Protein AF-A0A443IMS6-F1 (afdb_monomer_lite)

Secondary structure (DSSP, 8-state):
-PPEEEEEEEE--BGGGTB----SSHHHHHHH-HHHHHHHHHHHHHHHHTT-EEEEEEEEEEE-S-TTT--HHHHHHHHHHHHHHHHTT-EEEEEETTTTTTSS--TTGGGGTT-TTEEEEE--TT---TTS--HHHHHHHHHHHHHHHHHTHHHHHHHHHHHHHTTTT--HHHHHHHHHHTT---TTSPPP-HHHHHHHHH------

Sequence (208 aa):
MRPKYFAFYWTLPVPWVGFTSLPADVDAAAEVSRTIRYQRDRVRRHVRDVGGTLLPQDEVVRLELRPDRGSAEVAEDFAGLLRRAEDERAMVAIMDFAGDTNWRRHGALVRHYEHPCCDRITLSQDEVHPDGINPYAHFQKWREQTEANTAGKSDHRVRILAALGQAEGESVASQVRFLNASGLRTHSGKMWTSDNLRKFLRVEPASR

Structure (mmCIF, N/CA/C/O backbone):
data_AF-A0A443IMS6-F1
#
_entry.id   AF-A0A443IMS6-F1
#
loop_
_atom_site.group_PDB
_atom_site.id
_atom_site.type_symbol
_atom_site.label_atom_id
_atom_site.label_alt_id
_atom_site.label_comp_id
_atom_site.label_asym_id
_atom_site.label_entity_id
_atom_site.label_seq_id
_atom_site.pdbx_PDB_ins_code
_atom_site.Cartn_x
_atom_site.Cartn_y
_atom_site.Cartn_z
_atom_site.occupancy
_atom_site.B_iso_or_equiv
_atom_site.auth_seq_id
_atom_site.auth_comp_id
_atom_site.auth_asym_id
_atom_site.auth_atom_id
_atom_site.pdbx_PDB_model_num
ATOM 1 N N . MET A 1 1 ? -24.851 3.186 22.667 1.00 73.94 1 MET A N 1
ATOM 2 C CA . MET A 1 1 ? -24.529 3.644 21.296 1.00 73.94 1 MET A CA 1
ATOM 3 C C . MET A 1 1 ? -23.355 2.803 20.811 1.00 73.94 1 MET A C 1
ATOM 5 O O . MET A 1 1 ? -22.486 2.542 21.633 1.00 73.94 1 MET A O 1
ATOM 9 N N . ARG A 1 2 ? -23.361 2.288 19.573 1.00 85.94 2 ARG A N 1
ATOM 10 C CA . ARG A 1 2 ? -22.227 1.491 19.063 1.00 85.94 2 ARG A CA 1
ATOM 11 C C . ARG A 1 2 ? -21.033 2.420 18.802 1.00 85.94 2 ARG A C 1
ATOM 13 O O . ARG A 1 2 ? -21.278 3.496 18.255 1.00 85.94 2 ARG A O 1
ATOM 20 N N . PRO A 1 3 ? -19.792 2.056 19.174 1.00 92.38 3 PRO A N 1
ATOM 21 C CA . PRO A 1 3 ? -18.625 2.877 18.866 1.00 92.38 3 PRO A CA 1
ATOM 22 C C . PRO A 1 3 ? -18.490 3.076 17.354 1.00 92.38 3 PRO A C 1
ATOM 24 O O . PRO A 1 3 ? -18.571 2.106 16.594 1.00 92.38 3 PRO A O 1
ATOM 27 N N . LYS A 1 4 ? -18.308 4.321 16.910 1.00 97.25 4 LYS A N 1
ATOM 28 C CA . LYS A 1 4 ? -18.008 4.617 15.507 1.00 97.25 4 LYS A CA 1
ATOM 29 C C . LYS A 1 4 ? -16.530 4.339 15.241 1.00 97.25 4 LYS A C 1
ATOM 31 O O . LYS A 1 4 ? -15.688 4.635 16.086 1.00 97.25 4 LYS A O 1
ATOM 36 N N . TYR A 1 5 ? -16.236 3.792 14.071 1.00 98.31 5 TYR A N 1
ATOM 37 C CA . TYR A 1 5 ? -14.889 3.513 13.606 1.00 98.31 5 TYR A CA 1
ATOM 38 C C . TYR A 1 5 ? -14.611 4.185 12.266 1.00 98.31 5 TYR A C 1
ATOM 40 O O . TYR A 1 5 ? -15.467 4.229 11.384 1.00 98.31 5 TYR A O 1
ATOM 48 N N . PHE A 1 6 ? -13.372 4.629 12.128 1.00 98.06 6 PHE A N 1
ATOM 49 C CA . PHE A 1 6 ? -12.683 4.916 10.883 1.00 98.06 6 PHE A CA 1
ATOM 50 C C . PHE A 1 6 ? -11.623 3.842 10.642 1.00 98.06 6 PHE A C 1
ATOM 52 O O . PHE A 1 6 ? -11.162 3.204 11.591 1.00 98.06 6 PHE A O 1
ATOM 59 N N . ALA A 1 7 ? -11.201 3.650 9.396 1.00 97.38 7 ALA A N 1
ATOM 60 C CA . ALA A 1 7 ? -10.138 2.704 9.071 1.00 97.38 7 ALA A CA 1
ATOM 61 C C . ALA A 1 7 ? -9.144 3.290 8.073 1.00 97.38 7 ALA A C 1
ATOM 63 O O . ALA A 1 7 ? -9.528 4.011 7.152 1.00 97.38 7 ALA A O 1
ATOM 64 N N . PHE A 1 8 ? -7.867 2.949 8.242 1.00 96.19 8 PHE A N 1
ATOM 65 C CA . PHE A 1 8 ? -6.803 3.363 7.333 1.00 96.19 8 PHE A CA 1
ATOM 66 C C . PHE A 1 8 ? -6.023 2.152 6.821 1.00 96.19 8 PHE A C 1
ATOM 68 O O . PHE A 1 8 ? -5.437 1.397 7.598 1.00 96.19 8 PHE A O 1
ATOM 75 N N . TYR A 1 9 ? -5.984 1.990 5.501 1.00 96.00 9 TYR A N 1
ATOM 76 C CA . TYR A 1 9 ? -5.326 0.882 4.821 1.00 96.00 9 TYR A CA 1
ATOM 77 C C . TYR A 1 9 ? -4.211 1.380 3.925 1.00 96.00 9 TYR A C 1
ATOM 79 O O . TYR A 1 9 ? -4.341 2.396 3.238 1.00 96.00 9 TYR A O 1
ATOM 87 N N . TRP A 1 10 ? -3.128 0.616 3.863 1.00 94.50 10 TRP A N 1
ATOM 88 C CA . TRP A 1 10 ? -1.998 0.994 3.031 1.00 94.50 10 TRP A CA 1
ATOM 89 C C . TRP A 1 10 ? -1.299 -0.199 2.396 1.00 94.50 10 TRP A C 1
ATOM 91 O O . TRP A 1 10 ? -1.331 -1.328 2.885 1.00 94.50 10 TRP A O 1
ATOM 101 N N . THR A 1 11 ? -0.641 0.046 1.272 1.00 93.88 11 THR A N 1
ATOM 102 C CA . THR A 1 11 ? 0.270 -0.918 0.654 1.00 93.88 11 THR A CA 1
ATOM 103 C C . THR A 1 11 ? 1.397 -0.180 -0.060 1.00 93.88 11 THR A C 1
ATOM 105 O O . THR A 1 11 ? 1.357 1.041 -0.178 1.00 93.88 11 THR A O 1
ATOM 108 N N . LEU A 1 12 ? 2.417 -0.906 -0.511 1.00 91.88 12 LEU A N 1
ATOM 109 C CA . LEU A 1 12 ? 3.535 -0.330 -1.263 1.00 91.88 12 LEU A CA 1
ATOM 110 C C . LEU A 1 12 ? 3.352 -0.586 -2.761 1.00 91.88 12 LEU A C 1
ATOM 112 O O . LEU A 1 12 ? 2.851 -1.653 -3.126 1.00 91.88 12 LEU A O 1
ATOM 116 N N . PRO A 1 13 ? 3.794 0.332 -3.635 1.00 91.25 13 PRO A N 1
ATOM 117 C CA . PRO A 1 13 ? 3.857 0.063 -5.058 1.00 91.25 13 PRO A CA 1
ATOM 118 C C . PRO A 1 13 ? 4.877 -1.041 -5.340 1.00 91.25 13 PRO A C 1
ATOM 120 O O . PRO A 1 13 ? 5.888 -1.182 -4.650 1.00 91.25 13 PRO A O 1
ATOM 123 N N . VAL A 1 14 ? 4.656 -1.763 -6.432 1.00 90.06 14 VAL A N 1
ATOM 124 C CA . VAL A 1 14 ? 5.633 -2.683 -7.007 1.00 90.06 14 VAL A CA 1
ATOM 125 C C . VAL A 1 14 ? 5.790 -2.330 -8.489 1.00 90.06 14 VAL A C 1
ATOM 127 O O . VAL A 1 14 ? 5.199 -2.971 -9.362 1.00 90.06 14 VAL A O 1
ATOM 130 N N . PRO A 1 15 ? 6.560 -1.269 -8.810 1.00 86.81 15 PRO A N 1
ATOM 131 C CA . PRO A 1 15 ? 6.589 -0.717 -10.164 1.00 86.81 15 PRO A CA 1
ATOM 132 C C . PRO A 1 15 ? 7.073 -1.707 -11.222 1.00 86.81 15 PRO A C 1
ATOM 134 O O . PRO A 1 15 ? 6.570 -1.700 -12.340 1.00 86.81 15 PRO A O 1
ATOM 137 N N . TRP A 1 16 ? 8.004 -2.593 -10.858 1.00 84.50 16 TRP A N 1
ATOM 138 C CA . TRP A 1 16 ? 8.596 -3.565 -11.777 1.00 84.50 16 TRP A CA 1
ATOM 139 C C . TRP A 1 16 ? 7.628 -4.681 -12.210 1.00 84.50 16 TRP A C 1
ATOM 141 O O . TRP A 1 16 ? 7.884 -5.318 -13.228 1.00 84.50 16 TRP A O 1
ATOM 151 N N . VAL A 1 17 ? 6.488 -4.856 -11.525 1.00 87.81 17 VAL A N 1
ATOM 152 C CA . VAL A 1 17 ? 5.349 -5.672 -12.004 1.00 87.81 17 VAL A CA 1
ATOM 153 C C . VAL A 1 17 ? 4.167 -4.828 -12.500 1.00 87.81 17 VAL A C 1
ATOM 155 O O . VAL A 1 17 ? 3.096 -5.363 -12.761 1.00 87.81 17 VAL A O 1
ATOM 158 N N . GLY A 1 18 ? 4.328 -3.506 -12.609 1.00 85.94 18 GLY A N 1
ATOM 159 C CA . GLY A 1 18 ? 3.279 -2.589 -13.063 1.00 85.94 18 GLY A CA 1
ATOM 160 C C . GLY A 1 18 ? 2.271 -2.155 -11.992 1.00 85.94 18 GLY A C 1
ATOM 161 O O . GLY A 1 18 ? 1.326 -1.441 -12.313 1.00 85.94 18 GLY A O 1
ATOM 162 N N . PHE A 1 19 ? 2.463 -2.520 -10.720 1.00 91.12 19 PHE A N 1
ATOM 163 C CA . PHE A 1 19 ? 1.597 -2.065 -9.628 1.00 91.12 19 PHE A CA 1
ATOM 164 C C . PHE A 1 19 ? 2.041 -0.678 -9.140 1.00 91.12 19 PHE A C 1
ATOM 166 O O . PHE A 1 19 ? 2.899 -0.553 -8.265 1.00 91.12 19 PHE A O 1
ATOM 173 N N . THR A 1 20 ? 1.504 0.379 -9.752 1.00 90.88 20 THR A N 1
ATOM 174 C CA . THR A 1 20 ? 1.909 1.778 -9.489 1.00 90.88 20 THR A CA 1
ATOM 175 C C . THR A 1 20 ? 0.772 2.699 -9.066 1.00 90.88 20 THR A C 1
ATOM 177 O O . THR A 1 20 ? 1.012 3.867 -8.777 1.00 90.88 20 THR A O 1
ATOM 180 N N . SER A 1 21 ? -0.458 2.204 -9.063 1.00 93.44 21 SER A N 1
ATOM 181 C CA . SER A 1 21 ? -1.647 2.953 -8.676 1.00 93.44 21 SER A CA 1
ATOM 182 C C . SER A 1 21 ? -2.604 2.044 -7.918 1.00 93.44 21 SER A C 1
ATOM 184 O O . SER A 1 21 ? -2.528 0.818 -8.006 1.00 93.44 21 SER A O 1
ATOM 186 N N . LEU A 1 22 ? -3.492 2.668 -7.153 1.00 95.50 22 LEU A N 1
ATOM 187 C CA . LEU A 1 22 ? -4.489 1.992 -6.344 1.00 95.50 22 LEU A CA 1
ATOM 188 C C . LEU A 1 22 ? -5.815 2.753 -6.476 1.00 95.50 22 LEU A C 1
ATOM 190 O O . LEU A 1 22 ? -5.788 3.986 -6.414 1.00 95.50 22 LEU A O 1
ATOM 194 N N . PRO A 1 23 ? -6.951 2.066 -6.682 1.00 96.69 23 PRO A N 1
ATOM 195 C CA . PRO A 1 23 ? -8.264 2.695 -6.619 1.00 96.69 23 PRO A CA 1
ATOM 196 C C . PRO A 1 23 ? -8.481 3.414 -5.282 1.00 96.69 23 PRO A C 1
ATOM 198 O O . PRO A 1 23 ? -7.998 2.961 -4.247 1.00 96.69 23 PRO A O 1
ATOM 201 N N . ALA A 1 24 ? -9.211 4.531 -5.312 1.00 94.38 24 ALA A N 1
ATOM 202 C CA . ALA A 1 24 ? -9.582 5.260 -4.097 1.00 94.38 24 ALA A CA 1
ATOM 203 C C . ALA A 1 24 ? -10.698 4.551 -3.310 1.00 94.38 24 ALA A C 1
ATOM 205 O O . ALA A 1 24 ? -10.773 4.692 -2.094 1.00 94.38 24 ALA A O 1
ATOM 206 N N . ASP A 1 25 ? -11.547 3.793 -4.008 1.00 96.69 25 ASP A N 1
ATOM 207 C CA . ASP A 1 25 ? -12.543 2.923 -3.393 1.00 96.69 25 ASP A CA 1
ATOM 208 C C . ASP A 1 25 ? -11.867 1.695 -2.768 1.00 96.69 25 ASP A C 1
ATOM 210 O O . ASP A 1 25 ? -11.042 1.028 -3.400 1.00 96.69 25 ASP A O 1
ATOM 214 N N . VAL A 1 26 ? -12.215 1.404 -1.517 1.00 97.88 26 VAL A N 1
ATOM 215 C CA . VAL A 1 26 ? -11.578 0.355 -0.712 1.00 97.88 26 VAL A CA 1
ATOM 216 C C . VAL A 1 26 ? -11.873 -1.037 -1.254 1.00 97.88 26 VAL A C 1
ATOM 218 O O . VAL A 1 26 ? -10.981 -1.890 -1.260 1.00 97.88 26 VAL A O 1
ATOM 221 N N . ASP A 1 27 ? -13.096 -1.281 -1.721 1.00 97.69 27 ASP A N 1
ATOM 222 C CA . ASP A 1 27 ? -13.478 -2.591 -2.233 1.00 97.69 27 ASP A CA 1
ATOM 223 C C . ASP A 1 27 ? -12.806 -2.851 -3.591 1.00 97.69 27 ASP A C 1
ATOM 225 O O . ASP A 1 27 ? -12.192 -3.902 -3.777 1.00 97.69 27 ASP A O 1
ATOM 229 N N . ALA A 1 28 ? -12.757 -1.859 -4.484 1.00 97.75 28 ALA A N 1
ATOM 230 C CA . ALA A 1 28 ? -11.978 -1.931 -5.720 1.00 97.75 28 ALA A CA 1
ATOM 231 C C . ALA A 1 28 ? -10.466 -2.086 -5.461 1.00 97.75 28 ALA A C 1
ATOM 233 O O . ALA A 1 28 ? -9.779 -2.836 -6.160 1.00 97.75 28 ALA A O 1
ATOM 234 N N . ALA A 1 29 ? -9.925 -1.413 -4.441 1.00 97.88 29 ALA A N 1
ATOM 235 C CA . ALA A 1 29 ? -8.531 -1.568 -4.033 1.00 97.88 29 ALA A CA 1
ATOM 236 C C . ALA A 1 29 ? -8.230 -2.981 -3.500 1.00 97.88 29 ALA A C 1
ATOM 238 O O . ALA A 1 29 ? -7.157 -3.528 -3.769 1.00 97.88 29 ALA A O 1
ATOM 239 N N . ALA A 1 30 ? -9.177 -3.595 -2.789 1.00 96.94 30 ALA A N 1
ATOM 240 C CA . ALA A 1 30 ? -9.083 -4.973 -2.317 1.00 96.94 30 ALA A CA 1
ATOM 241 C C . ALA A 1 30 ? -9.164 -6.010 -3.453 1.00 96.94 30 ALA A C 1
ATOM 243 O O . ALA A 1 30 ? -8.617 -7.107 -3.316 1.00 96.94 30 ALA A O 1
ATOM 244 N N . GLU A 1 31 ? -9.778 -5.688 -4.593 1.00 96.31 31 GLU A N 1
ATOM 245 C CA . GLU A 1 31 ? -9.752 -6.564 -5.772 1.00 96.31 31 GLU A CA 1
ATOM 246 C C . GLU A 1 31 ? -8.357 -6.640 -6.403 1.00 96.31 31 GLU A C 1
ATOM 248 O O . GLU A 1 31 ? -7.892 -7.725 -6.757 1.00 96.31 31 GLU A O 1
ATOM 253 N N . VAL A 1 32 ? -7.642 -5.513 -6.465 1.00 95.75 32 VAL A N 1
ATOM 254 C CA . VAL A 1 32 ? -6.313 -5.442 -7.098 1.00 95.75 32 VAL A CA 1
ATOM 255 C C . VAL A 1 32 ? -5.146 -5.661 -6.132 1.00 95.75 32 VAL A C 1
ATOM 257 O O . VAL A 1 32 ? -4.025 -5.913 -6.573 1.00 95.75 32 VAL A O 1
ATOM 260 N N . SER A 1 33 ? -5.371 -5.577 -4.815 1.00 95.31 33 SER A N 1
ATOM 261 C CA . SER A 1 33 ? -4.325 -5.735 -3.801 1.00 95.31 33 SER A CA 1
ATOM 262 C C . SER A 1 33 ? -4.729 -6.685 -2.679 1.00 95.31 33 SER A C 1
ATOM 264 O O . SER A 1 33 ? -5.537 -6.368 -1.806 1.00 95.31 33 SER A O 1
ATOM 266 N N . ARG A 1 34 ? -4.046 -7.834 -2.633 1.00 93.69 34 ARG A N 1
ATOM 267 C CA . ARG A 1 34 ? -4.176 -8.830 -1.559 1.00 93.69 34 ARG A CA 1
ATOM 268 C C . ARG A 1 34 ? -3.886 -8.250 -0.165 1.00 93.69 34 ARG A C 1
ATOM 270 O O . ARG A 1 34 ? -4.543 -8.622 0.799 1.00 93.69 34 ARG A O 1
ATOM 277 N N . THR A 1 35 ? -2.940 -7.313 -0.053 1.00 93.75 35 THR A N 1
ATOM 278 C CA . THR A 1 35 ? -2.614 -6.636 1.216 1.00 93.75 35 THR A CA 1
ATOM 279 C C . THR A 1 35 ? -3.742 -5.722 1.693 1.00 93.75 35 THR A C 1
ATOM 281 O O . THR A 1 35 ? -4.008 -5.667 2.892 1.00 93.75 35 THR A O 1
ATOM 284 N N . ILE A 1 36 ? -4.411 -5.009 0.780 1.00 96.19 36 ILE A N 1
ATOM 285 C CA . ILE A 1 36 ? -5.567 -4.168 1.128 1.00 96.19 36 ILE A CA 1
ATOM 286 C C . ILE A 1 36 ? -6.758 -5.038 1.516 1.00 96.19 36 ILE A C 1
ATOM 288 O O . ILE A 1 36 ? -7.366 -4.789 2.551 1.00 96.19 36 ILE A O 1
ATOM 292 N N . ARG A 1 37 ? -7.030 -6.103 0.751 1.00 95.75 37 ARG A N 1
ATOM 293 C CA . ARG A 1 37 ? -8.075 -7.082 1.075 1.00 95.75 37 ARG A CA 1
ATOM 294 C C . ARG A 1 37 ? -7.928 -7.626 2.490 1.00 95.75 37 ARG A C 1
ATOM 296 O O . ARG A 1 37 ? -8.873 -7.555 3.263 1.00 95.75 37 ARG A O 1
ATOM 303 N N . TYR A 1 38 ? -6.725 -8.079 2.838 1.00 94.56 38 TYR A N 1
ATOM 304 C CA . TYR A 1 38 ? -6.428 -8.587 4.174 1.00 94.56 38 TYR A CA 1
ATOM 305 C C . TYR A 1 38 ? -6.722 -7.552 5.272 1.00 94.56 38 TYR A C 1
ATOM 307 O O . TYR A 1 38 ? -7.398 -7.865 6.250 1.00 94.56 38 TYR A O 1
ATOM 315 N N . GLN A 1 39 ? -6.239 -6.312 5.113 1.00 95.12 39 GLN A N 1
ATOM 316 C CA . GLN A 1 39 ? -6.481 -5.248 6.095 1.00 95.12 39 GLN A CA 1
ATOM 317 C C . GLN A 1 39 ? -7.966 -4.955 6.256 1.00 95.12 39 GLN A C 1
ATOM 319 O O . GLN A 1 39 ? -8.461 -4.960 7.378 1.00 95.12 39 GLN A O 1
ATOM 324 N N . ARG A 1 40 ? -8.667 -4.749 5.139 1.00 96.75 40 ARG A N 1
ATOM 325 C CA . ARG A 1 40 ? -10.101 -4.472 5.108 1.00 96.75 40 ARG A CA 1
ATOM 326 C C . ARG A 1 40 ? -10.886 -5.570 5.814 1.00 96.75 40 ARG A C 1
ATOM 328 O O . ARG A 1 40 ? -11.676 -5.284 6.708 1.00 96.75 40 ARG A O 1
ATOM 335 N N . ASP A 1 41 ? -10.654 -6.825 5.445 1.00 95.75 41 ASP A N 1
ATOM 336 C CA . ASP A 1 41 ? -11.406 -7.959 5.979 1.00 95.75 41 ASP A CA 1
ATOM 337 C C . ASP A 1 41 ? -11.131 -8.149 7.477 1.00 95.75 41 ASP A C 1
ATOM 339 O O . ASP A 1 41 ? -12.065 -8.360 8.259 1.00 95.75 41 ASP A O 1
ATOM 343 N N . ARG A 1 42 ? -9.872 -7.998 7.910 1.00 94.81 42 ARG A N 1
ATOM 344 C CA . ARG A 1 42 ? -9.505 -8.096 9.327 1.00 94.81 42 ARG A CA 1
ATOM 345 C C . ARG A 1 42 ? -10.068 -6.945 10.154 1.00 94.81 42 ARG A C 1
ATOM 347 O O . ARG A 1 42 ? -10.597 -7.204 11.231 1.00 94.81 42 ARG A O 1
ATOM 354 N N . VAL A 1 43 ? -9.987 -5.709 9.661 1.00 96.56 43 VAL A N 1
ATOM 355 C CA . VAL A 1 43 ? -10.509 -4.518 10.346 1.00 96.56 43 VAL A CA 1
ATOM 356 C C . VAL A 1 43 ? -12.030 -4.562 10.427 1.00 96.56 43 VAL A C 1
ATOM 358 O O . VAL A 1 43 ? -12.577 -4.431 11.518 1.00 96.56 43 VAL A O 1
ATOM 361 N N . ARG A 1 44 ? -12.731 -4.838 9.320 1.00 97.12 44 ARG A N 1
ATOM 362 C CA . ARG A 1 44 ? -14.197 -4.986 9.326 1.00 97.12 44 ARG A CA 1
ATOM 363 C C . ARG A 1 44 ? -14.643 -6.095 10.283 1.00 97.12 44 ARG A C 1
ATOM 365 O O . ARG A 1 44 ? -15.618 -5.914 11.014 1.00 97.12 44 ARG A O 1
ATOM 372 N N . ARG A 1 45 ? -13.923 -7.225 10.324 1.00 95.38 45 ARG A N 1
ATOM 373 C CA . ARG A 1 45 ? -14.169 -8.293 11.303 1.00 95.38 45 ARG A CA 1
ATOM 374 C C . ARG A 1 45 ? -13.950 -7.810 12.734 1.00 95.38 45 ARG A C 1
ATOM 376 O O . ARG A 1 45 ? -14.845 -7.991 13.546 1.00 95.38 45 ARG A O 1
ATOM 383 N N . HIS A 1 46 ? -1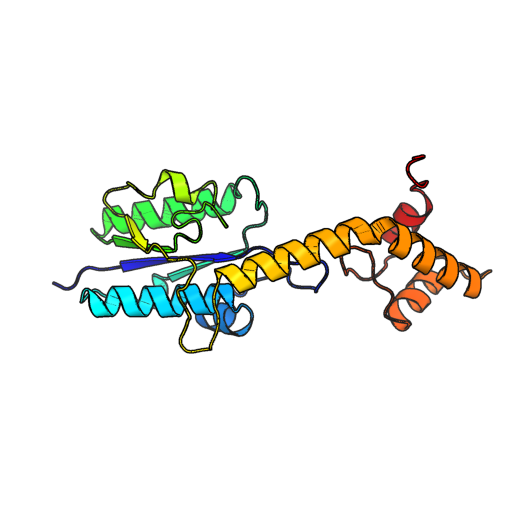2.814 -7.177 13.022 1.00 95.69 46 HIS A N 1
ATOM 384 C CA . HIS A 1 46 ? -12.492 -6.641 14.348 1.00 95.69 46 HIS A CA 1
ATOM 385 C C . HIS A 1 46 ? -13.568 -5.675 14.844 1.00 95.69 46 HIS A C 1
ATOM 387 O O . HIS A 1 46 ? -14.127 -5.883 15.916 1.00 95.69 46 HIS A O 1
ATOM 393 N N . VAL A 1 47 ? -13.942 -4.687 14.024 1.00 97.19 47 VAL A N 1
ATOM 394 C CA . VAL A 1 47 ? -14.987 -3.708 14.357 1.00 97.19 47 VAL A CA 1
ATOM 395 C C . VAL A 1 47 ? -16.320 -4.395 14.656 1.00 97.19 47 VAL A C 1
ATOM 397 O O . VAL A 1 47 ? -17.011 -4.020 15.602 1.00 97.19 47 VAL A O 1
ATOM 400 N N . ARG A 1 48 ? -16.693 -5.421 13.882 1.00 96.69 48 ARG A N 1
ATOM 401 C CA . ARG A 1 48 ? -17.903 -6.207 14.151 1.00 96.69 48 ARG A CA 1
ATOM 402 C C . ARG A 1 48 ? -17.802 -6.970 15.473 1.00 96.69 48 ARG A C 1
ATOM 404 O O . ARG A 1 48 ? -18.773 -6.973 16.226 1.00 96.69 48 ARG A O 1
ATOM 411 N N . ASP A 1 49 ? -16.662 -7.597 15.743 1.00 96.25 49 ASP A N 1
ATOM 412 C CA . ASP A 1 49 ? -16.440 -8.431 16.928 1.00 96.25 49 ASP A CA 1
ATOM 413 C C . ASP A 1 49 ? -16.481 -7.587 18.222 1.00 96.25 49 ASP A C 1
ATOM 415 O O . ASP A 1 49 ? -17.001 -8.047 19.237 1.00 96.25 49 ASP A O 1
ATOM 419 N N . VAL A 1 50 ? -16.055 -6.316 18.171 1.00 95.81 50 VAL A N 1
ATOM 420 C CA . VAL A 1 50 ? -16.183 -5.349 19.285 1.00 95.81 50 VAL A CA 1
ATOM 421 C C . VAL A 1 50 ? -17.525 -4.594 19.308 1.00 95.81 50 VAL A C 1
ATOM 423 O O . VAL A 1 50 ? -17.735 -3.708 20.136 1.00 95.81 50 VAL A O 1
ATOM 426 N N . GLY A 1 51 ? -18.457 -4.917 18.404 1.00 96.69 51 GLY A N 1
ATOM 427 C CA . GLY A 1 51 ? -19.783 -4.291 18.337 1.00 96.69 51 GLY A CA 1
ATOM 428 C C . GLY A 1 51 ? -19.792 -2.841 17.831 1.00 96.69 51 GLY A C 1
ATOM 429 O O . GLY A 1 51 ? -20.754 -2.108 18.084 1.00 96.69 51 GLY A O 1
ATOM 430 N N . GLY A 1 52 ? -18.740 -2.418 17.129 1.00 96.81 52 GLY A N 1
ATOM 431 C CA . GLY A 1 52 ? -18.609 -1.099 16.519 1.00 96.81 52 GLY A CA 1
ATOM 432 C C . GLY A 1 52 ? -19.392 -0.934 15.213 1.00 96.81 52 GLY A C 1
ATOM 433 O O . GLY A 1 52 ? -20.151 -1.801 14.775 1.00 96.81 52 GLY A O 1
ATOM 434 N N . THR A 1 53 ? -19.249 0.231 14.589 1.00 97.62 53 THR A N 1
ATOM 435 C CA . THR A 1 53 ? -19.815 0.554 13.272 1.00 97.62 53 THR A CA 1
ATOM 436 C C . THR A 1 53 ? -18.755 1.231 12.417 1.00 97.62 53 THR A C 1
ATOM 438 O O . THR A 1 53 ? -18.228 2.267 12.806 1.00 97.62 53 THR A O 1
ATOM 441 N N . LEU A 1 54 ? -18.477 0.649 11.252 1.00 97.69 54 LEU A N 1
ATOM 442 C CA . LEU A 1 54 ? -17.584 1.184 10.228 1.00 97.69 54 LEU A CA 1
ATOM 443 C C . LEU A 1 54 ? -18.395 1.308 8.940 1.00 97.69 54 LEU A C 1
ATOM 445 O O . LEU A 1 54 ? -18.924 0.307 8.453 1.00 97.69 54 LEU A O 1
ATOM 449 N N . LEU A 1 55 ? -18.552 2.530 8.436 1.00 96.50 55 LEU A N 1
ATOM 450 C CA . LEU A 1 55 ? -19.274 2.791 7.193 1.00 96.50 55 LEU A CA 1
ATOM 451 C C . LEU A 1 55 ? -18.279 2.877 6.027 1.00 96.50 55 LEU A C 1
ATOM 453 O O . LEU A 1 55 ? -17.152 3.316 6.247 1.00 96.50 55 LEU A O 1
ATOM 457 N N . PRO A 1 56 ? -18.674 2.533 4.788 1.00 94.12 56 PRO A N 1
ATOM 458 C CA . PRO A 1 56 ? -17.762 2.566 3.641 1.00 94.12 56 PRO A CA 1
ATOM 459 C C . PRO A 1 56 ? -17.050 3.915 3.441 1.00 94.12 56 PRO A C 1
ATOM 461 O O . PRO A 1 56 ? -15.871 3.950 3.110 1.00 94.12 56 PRO A O 1
ATOM 464 N N . GLN A 1 57 ? -17.733 5.036 3.700 1.00 94.75 57 GLN A N 1
ATOM 465 C CA . GLN A 1 57 ? -17.156 6.384 3.595 1.00 94.75 57 GLN A CA 1
ATOM 466 C C . GLN A 1 57 ? -16.161 6.752 4.713 1.00 94.75 57 GLN A C 1
ATOM 468 O O . GLN A 1 57 ? -15.507 7.794 4.641 1.00 94.75 57 GLN A O 1
ATOM 473 N N . ASP A 1 58 ? -16.079 5.933 5.762 1.00 96.56 58 ASP A N 1
ATOM 474 C CA . ASP A 1 58 ? -15.174 6.109 6.900 1.00 96.56 58 ASP A CA 1
ATOM 475 C C . ASP A 1 58 ? -13.891 5.259 6.741 1.00 96.56 58 ASP A C 1
ATOM 477 O O . ASP A 1 58 ? -13.020 5.251 7.614 1.00 96.56 58 ASP A O 1
ATOM 481 N N . GLU A 1 59 ? -13.746 4.566 5.607 1.00 97.69 59 GLU A N 1
ATOM 482 C CA . GLU A 1 59 ? -12.558 3.798 5.245 1.00 97.69 59 GLU A CA 1
ATOM 483 C C . GLU A 1 59 ? -11.680 4.578 4.253 1.00 97.69 59 GLU A C 1
ATOM 485 O O . GLU A 1 59 ? -12.151 5.125 3.256 1.00 97.69 59 GLU A O 1
ATOM 490 N N . VAL A 1 60 ? -10.373 4.614 4.509 1.00 96.56 60 VAL A N 1
ATOM 491 C CA . VAL A 1 60 ? -9.384 5.301 3.671 1.00 96.56 60 VAL A CA 1
ATOM 492 C C . VAL A 1 60 ? -8.327 4.307 3.218 1.00 96.56 60 VAL A C 1
ATOM 494 O O . VAL A 1 60 ? -7.778 3.562 4.025 1.00 96.56 60 VAL A O 1
ATOM 497 N N . VAL A 1 61 ? -7.995 4.322 1.927 1.00 96.94 61 VAL A N 1
ATOM 498 C CA . VAL A 1 61 ? -6.911 3.515 1.360 1.00 96.94 61 VAL A CA 1
ATOM 499 C C . VAL A 1 61 ? -5.858 4.392 0.688 1.00 96.94 61 VAL A C 1
ATOM 501 O O . VAL A 1 61 ? -6.190 5.361 -0.005 1.00 96.94 61 VAL A O 1
ATOM 504 N N . ARG A 1 62 ? -4.577 4.060 0.887 1.00 95.19 62 ARG A N 1
ATOM 505 C CA . ARG A 1 62 ? -3.443 4.763 0.274 1.00 95.19 62 ARG A CA 1
ATOM 506 C C . ARG A 1 62 ? -2.350 3.836 -0.246 1.00 95.19 62 ARG A C 1
ATOM 508 O O . ARG A 1 62 ? -2.058 2.778 0.307 1.00 95.19 62 ARG A O 1
ATOM 515 N N . LEU A 1 63 ? -1.708 4.280 -1.322 1.00 94.06 63 LEU A N 1
ATOM 516 C CA . LEU A 1 63 ? -0.477 3.689 -1.831 1.00 94.06 63 LEU A CA 1
ATOM 517 C C . LEU A 1 63 ? 0.708 4.474 -1.258 1.00 94.06 63 LEU A C 1
ATOM 519 O O . LEU A 1 63 ? 0.915 5.630 -1.619 1.00 94.06 63 LEU A O 1
ATOM 523 N N . GLU A 1 64 ? 1.479 3.859 -0.367 1.00 92.31 64 GLU A N 1
ATOM 524 C CA . GLU A 1 64 ? 2.634 4.490 0.272 1.00 92.31 64 GLU A CA 1
ATOM 525 C C . GLU A 1 64 ? 3.849 4.438 -0.667 1.00 92.31 64 GLU A C 1
ATOM 527 O O . GLU A 1 64 ? 4.404 3.376 -0.946 1.00 92.31 64 GLU A O 1
ATOM 532 N N . LEU A 1 65 ? 4.266 5.598 -1.176 1.00 86.75 65 LEU A N 1
ATOM 533 C CA . LEU A 1 65 ? 5.327 5.721 -2.182 1.00 86.75 65 LEU A CA 1
ATOM 534 C C . LEU A 1 65 ? 6.747 5.742 -1.588 1.00 86.75 65 LEU A C 1
ATOM 536 O O . LEU A 1 65 ? 7.730 5.668 -2.328 1.00 86.75 65 LEU A O 1
ATOM 540 N N . ARG A 1 66 ? 6.874 5.877 -0.266 1.00 82.81 66 ARG A N 1
ATOM 541 C CA . ARG A 1 66 ? 8.126 6.015 0.488 1.00 82.81 66 ARG A CA 1
ATOM 542 C C . ARG A 1 66 ? 8.195 4.951 1.595 1.00 82.81 66 ARG A C 1
ATOM 544 O O . ARG A 1 66 ? 8.012 5.283 2.766 1.00 82.81 66 ARG A O 1
ATOM 551 N N . PRO A 1 67 ? 8.522 3.691 1.256 1.00 72.50 67 PRO A N 1
ATOM 552 C CA . PRO A 1 67 ? 8.482 2.562 2.190 1.00 72.50 67 PRO A CA 1
ATOM 553 C C . PRO A 1 67 ? 9.277 2.765 3.482 1.00 72.50 67 PRO A C 1
ATOM 555 O O . PRO A 1 67 ? 8.795 2.409 4.551 1.00 72.50 67 PRO A O 1
ATOM 558 N N . ASP A 1 68 ? 10.463 3.370 3.401 1.00 70.94 68 ASP A N 1
ATOM 559 C CA . ASP A 1 68 ? 11.377 3.446 4.549 1.00 70.94 68 ASP A CA 1
ATOM 560 C C . ASP A 1 68 ? 10.966 4.493 5.593 1.00 70.94 68 ASP A C 1
ATOM 562 O O . ASP A 1 68 ? 11.311 4.380 6.766 1.00 70.94 68 ASP A O 1
ATOM 566 N N . ARG A 1 69 ? 10.258 5.548 5.169 1.00 72.56 69 ARG A N 1
ATOM 567 C CA . ARG A 1 69 ? 9.995 6.738 6.002 1.00 72.56 69 ARG A CA 1
ATOM 568 C C . ARG A 1 69 ? 8.528 7.144 6.096 1.00 72.56 69 ARG A C 1
ATOM 570 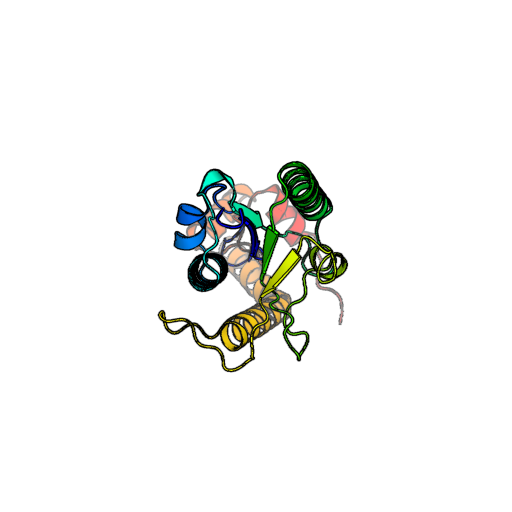O O . ARG A 1 69 ? 8.179 7.917 6.983 1.00 72.56 69 ARG A O 1
ATOM 577 N N . GLY A 1 70 ? 7.677 6.616 5.223 1.00 80.44 70 GLY A N 1
ATOM 578 C CA . GLY A 1 70 ? 6.339 7.143 4.993 1.00 80.44 70 GLY A CA 1
ATOM 579 C C . GLY A 1 70 ? 6.358 8.434 4.167 1.00 80.44 70 GLY A C 1
ATOM 580 O O . GLY A 1 70 ? 7.334 9.194 4.140 1.00 80.44 70 GLY A O 1
ATOM 581 N N . SER A 1 71 ? 5.270 8.673 3.456 1.00 84.19 71 SER A N 1
ATOM 582 C CA . SER A 1 71 ? 5.025 9.879 2.677 1.00 84.19 71 SER A CA 1
ATOM 583 C C . SER A 1 71 ? 4.344 10.945 3.532 1.00 84.19 71 SER A C 1
ATOM 585 O O . SER A 1 71 ? 3.653 10.635 4.503 1.00 84.19 71 SER A O 1
ATOM 587 N N . ALA A 1 72 ? 4.604 12.217 3.210 1.00 86.75 72 ALA A N 1
ATOM 588 C CA . ALA A 1 72 ? 4.000 13.329 3.946 1.00 86.75 72 ALA A CA 1
ATOM 589 C C . ALA A 1 72 ? 2.491 13.368 3.682 1.00 86.75 72 ALA A C 1
ATOM 591 O O . ALA A 1 72 ? 1.711 13.638 4.583 1.00 86.75 72 ALA A O 1
ATOM 592 N N . GLU A 1 73 ? 2.112 12.994 2.466 1.00 87.25 73 GLU A N 1
ATOM 593 C CA . GLU A 1 73 ? 0.752 12.856 1.975 1.00 87.25 73 GLU A CA 1
ATOM 594 C C . GLU A 1 73 ? -0.030 11.821 2.799 1.00 87.25 73 GLU A C 1
ATOM 596 O O . GLU A 1 73 ? -1.077 12.139 3.354 1.00 87.25 73 GLU A O 1
ATOM 601 N N . VAL A 1 74 ? 0.521 10.613 2.992 1.00 88.88 74 VAL A N 1
ATOM 602 C CA . VAL A 1 74 ? -0.100 9.590 3.855 1.00 88.88 74 VAL A CA 1
ATOM 603 C C . VAL A 1 74 ? -0.191 10.054 5.309 1.00 88.88 74 VAL A C 1
ATOM 605 O O . VAL A 1 74 ? -1.192 9.788 5.973 1.00 88.88 74 VAL A O 1
ATOM 608 N N . ALA A 1 75 ? 0.834 10.743 5.817 1.00 88.25 75 ALA A N 1
ATOM 609 C CA . ALA A 1 75 ? 0.809 11.280 7.174 1.00 88.25 75 ALA A CA 1
ATOM 610 C C . ALA A 1 75 ? -0.282 12.352 7.350 1.00 88.25 75 ALA A C 1
ATOM 612 O O . ALA A 1 75 ? -0.972 12.358 8.366 1.00 88.25 75 ALA A O 1
ATOM 613 N N . GLU A 1 76 ? -0.461 13.231 6.363 1.00 90.69 76 GLU A N 1
ATOM 614 C CA . GLU A 1 76 ? -1.487 14.275 6.361 1.00 90.69 76 GLU A CA 1
ATOM 615 C C . GLU A 1 76 ? -2.898 13.689 6.256 1.00 90.69 76 GLU A C 1
ATOM 617 O O . GLU A 1 76 ? -3.773 14.061 7.040 1.00 90.69 76 GLU A O 1
ATOM 622 N N . ASP A 1 77 ? -3.109 12.723 5.358 1.00 91.38 77 ASP A N 1
ATOM 623 C CA . ASP A 1 77 ? -4.375 11.997 5.241 1.00 91.38 77 ASP A CA 1
ATOM 624 C C . ASP A 1 77 ? -4.754 11.320 6.563 1.00 91.38 77 ASP A C 1
ATOM 626 O O . ASP A 1 77 ? -5.891 11.420 7.031 1.00 91.38 77 ASP A O 1
ATOM 630 N N . PHE A 1 78 ? -3.783 10.655 7.192 1.00 92.81 78 PHE A N 1
ATOM 631 C CA . PHE A 1 78 ? -3.992 9.982 8.464 1.00 92.81 78 PHE A CA 1
ATOM 632 C C . PHE A 1 78 ? -4.266 10.974 9.605 1.00 92.81 78 PHE A C 1
ATOM 634 O O . PHE A 1 78 ? -5.185 10.764 10.394 1.00 92.81 78 PHE A O 1
ATOM 641 N N . ALA A 1 79 ? -3.549 12.100 9.663 1.00 91.94 79 ALA A N 1
ATOM 642 C CA . ALA A 1 79 ? -3.826 13.168 10.624 1.00 91.94 79 ALA A CA 1
ATOM 643 C C . ALA A 1 79 ? -5.217 13.798 10.414 1.00 91.94 79 ALA A C 1
ATOM 645 O O . ALA A 1 79 ? -5.906 14.139 11.376 1.00 91.94 79 ALA A O 1
ATOM 646 N N . GLY A 1 80 ? -5.664 13.932 9.163 1.00 92.12 80 GLY A N 1
ATOM 647 C CA . GLY A 1 80 ? -7.032 14.326 8.831 1.00 92.12 80 GLY A CA 1
ATOM 648 C C . GLY A 1 80 ? -8.069 13.340 9.370 1.00 92.12 80 GLY A C 1
ATOM 649 O O . GLY A 1 80 ? -9.066 13.765 9.954 1.00 92.12 80 GLY A O 1
ATOM 650 N N . LEU A 1 81 ? -7.811 12.039 9.229 1.00 93.88 81 LEU A N 1
ATOM 651 C CA . LEU A 1 81 ? -8.670 10.983 9.764 1.00 93.88 81 LEU A CA 1
ATOM 652 C C . LEU A 1 81 ? -8.721 10.998 11.298 1.00 93.88 81 LEU A C 1
ATOM 654 O O . LEU A 1 81 ? -9.803 10.869 11.863 1.00 93.88 81 LEU A O 1
ATOM 658 N N . LEU A 1 82 ? -7.581 11.216 11.963 1.00 93.94 82 LEU A N 1
ATOM 659 C CA . LEU A 1 82 ? -7.508 11.341 13.422 1.00 93.94 82 LEU A CA 1
ATOM 660 C C . LEU A 1 82 ? -8.347 12.507 13.943 1.00 93.94 82 LEU A C 1
ATOM 662 O O . LEU A 1 82 ? -9.163 12.298 14.833 1.00 93.94 82 LEU A O 1
ATOM 666 N N . ARG A 1 83 ? -8.215 13.700 13.349 1.00 94.56 83 ARG A N 1
ATOM 667 C CA . ARG A 1 83 ? -9.019 14.869 13.750 1.00 94.56 83 ARG A CA 1
ATOM 668 C C . ARG A 1 83 ? -10.518 14.598 13.630 1.00 94.56 83 ARG A C 1
ATOM 670 O O . ARG A 1 83 ? -11.272 14.883 14.550 1.00 94.56 83 ARG A O 1
ATOM 677 N N . ARG A 1 84 ? -10.947 13.970 12.528 1.00 94.75 84 ARG A N 1
ATOM 678 C CA . ARG A 1 84 ? -12.350 13.556 12.355 1.00 94.75 84 ARG A CA 1
ATOM 679 C C . ARG A 1 84 ? -12.787 12.560 13.427 1.00 94.75 84 ARG A C 1
ATOM 681 O O . ARG A 1 84 ? -13.900 12.656 13.933 1.00 94.75 84 ARG A O 1
ATOM 688 N N . ALA A 1 85 ? -11.926 11.605 13.773 1.00 95.19 85 ALA A N 1
ATOM 689 C CA . ALA A 1 85 ? -12.226 10.639 14.819 1.00 95.19 85 ALA A CA 1
ATOM 690 C C . ALA A 1 85 ? -12.370 11.304 16.194 1.00 95.19 85 ALA A C 1
ATOM 692 O O . ALA A 1 85 ? -13.300 10.978 16.925 1.00 95.19 85 ALA A O 1
ATOM 693 N N . GLU A 1 86 ? -11.516 12.270 16.520 1.00 95.06 86 GLU A N 1
ATOM 694 C CA . GLU A 1 86 ? -11.611 13.056 17.753 1.00 95.06 86 GLU A CA 1
ATOM 695 C C . GLU A 1 86 ? -12.916 13.862 17.813 1.00 95.06 86 GLU A C 1
ATOM 697 O O . GLU A 1 86 ? -13.662 13.748 18.791 1.00 95.06 86 GLU A O 1
ATOM 702 N N . ASP A 1 87 ? -13.230 14.606 16.748 1.00 95.56 87 ASP A N 1
ATOM 703 C CA . ASP A 1 87 ? -14.441 15.431 16.645 1.00 95.56 87 ASP A CA 1
ATOM 704 C C . ASP A 1 87 ? -15.720 14.593 16.805 1.00 95.56 87 ASP A C 1
ATOM 706 O O . ASP A 1 87 ? -16.678 14.996 17.471 1.00 95.56 87 ASP A O 1
ATOM 710 N N . GLU A 1 88 ? -15.729 13.392 16.224 1.00 95.38 88 GLU A N 1
ATOM 711 C CA . GLU A 1 88 ? -16.874 12.482 16.237 1.00 95.38 88 GLU A CA 1
ATOM 712 C C . GLU A 1 88 ? -16.870 11.497 17.420 1.00 95.38 88 GLU A C 1
ATOM 714 O O . GLU A 1 88 ? -17.776 10.665 17.529 1.00 95.38 88 GLU A O 1
ATOM 719 N N . ARG A 1 89 ? -15.878 11.580 18.322 1.00 94.94 89 ARG A N 1
ATOM 720 C CA . ARG A 1 89 ? -15.657 10.620 19.424 1.00 94.94 89 ARG A CA 1
ATOM 721 C C . ARG A 1 89 ? -15.644 9.162 18.937 1.00 94.94 89 ARG A C 1
ATOM 723 O O . ARG A 1 89 ? -16.248 8.275 19.546 1.00 94.94 89 ARG A O 1
ATOM 730 N N . ALA A 1 90 ? -14.981 8.940 17.811 1.00 96.69 90 ALA A N 1
ATOM 731 C CA . ALA A 1 90 ? -14.808 7.663 17.142 1.00 96.69 90 ALA A CA 1
ATOM 732 C C . ALA A 1 90 ? -13.402 7.086 17.380 1.00 96.69 90 ALA A C 1
ATOM 734 O O . ALA A 1 90 ? -12.492 7.766 17.854 1.00 96.69 90 ALA A O 1
ATOM 735 N N . MET A 1 91 ? -13.230 5.822 17.004 1.00 97.31 91 MET A N 1
ATOM 736 C CA . MET A 1 91 ? -11.942 5.130 16.980 1.00 97.31 91 MET A CA 1
ATOM 737 C C . MET A 1 91 ? -11.390 5.065 15.552 1.00 97.31 91 MET A C 1
ATOM 739 O O . MET A 1 91 ? -12.146 5.077 14.584 1.00 97.31 91 MET A O 1
ATOM 743 N N . VAL A 1 92 ? -10.076 4.935 15.405 1.00 97.25 92 VAL A N 1
ATOM 744 C CA . VAL A 1 92 ? -9.389 4.664 14.141 1.00 97.25 92 VAL A CA 1
ATOM 745 C C . VAL A 1 92 ? -8.749 3.287 14.231 1.00 97.25 92 VAL A C 1
ATOM 747 O O . VAL A 1 92 ? -7.795 3.094 14.981 1.00 97.25 92 VAL A O 1
ATOM 750 N N . ALA A 1 93 ? -9.266 2.327 13.470 1.00 96.75 93 ALA A N 1
ATOM 751 C CA . ALA A 1 93 ? -8.682 0.998 13.362 1.00 96.75 93 ALA A CA 1
ATOM 752 C C . ALA A 1 93 ? -7.463 1.025 12.433 1.00 96.75 93 ALA A C 1
ATOM 754 O O . ALA A 1 93 ? -7.546 1.468 11.281 1.00 96.75 93 ALA A O 1
ATOM 755 N N . ILE A 1 94 ? -6.331 0.526 12.931 1.00 93.12 94 ILE A N 1
ATOM 756 C CA . ILE A 1 94 ? -5.055 0.521 12.210 1.00 93.12 94 ILE A CA 1
ATOM 757 C C . ILE A 1 94 ? -4.463 -0.875 12.268 1.00 93.12 94 ILE A C 1
ATOM 759 O O . ILE A 1 94 ? -4.264 -1.431 13.347 1.00 93.12 94 ILE A O 1
ATOM 763 N N . MET A 1 95 ? -4.127 -1.423 11.102 1.00 91.94 95 MET A N 1
ATOM 764 C CA . MET A 1 95 ? -3.375 -2.668 11.039 1.00 91.94 95 MET A CA 1
ATOM 765 C C . MET A 1 95 ? -1.891 -2.414 11.296 1.00 91.94 95 MET A C 1
ATOM 767 O O . MET A 1 95 ? -1.249 -1.640 10.581 1.00 91.94 95 MET A O 1
ATOM 771 N N . ASP A 1 96 ? -1.327 -3.149 12.246 1.00 89.94 96 ASP A N 1
ATOM 772 C CA . ASP A 1 96 ? 0.101 -3.166 12.499 1.00 89.94 96 ASP A CA 1
ATOM 773 C C . ASP A 1 96 ? 0.771 -4.431 11.945 1.00 89.94 96 ASP A C 1
ATOM 775 O O . ASP A 1 96 ? 0.918 -5.452 12.619 1.00 89.94 96 ASP A O 1
ATOM 779 N N . PHE A 1 97 ? 1.272 -4.321 10.713 1.00 87.38 97 PHE A N 1
ATOM 780 C CA . PHE A 1 97 ? 2.131 -5.333 10.094 1.00 87.38 97 PHE A CA 1
ATOM 781 C C . PHE A 1 97 ? 3.555 -5.375 10.666 1.00 87.38 97 PHE A C 1
ATOM 783 O O . PHE A 1 97 ? 4.396 -6.106 10.150 1.00 87.38 97 PHE A O 1
ATOM 790 N N . ALA A 1 98 ? 3.887 -4.581 11.686 1.00 82.00 98 ALA A N 1
ATOM 791 C CA . ALA A 1 98 ? 5.150 -4.742 12.389 1.00 82.00 98 ALA A CA 1
ATOM 792 C C . ALA A 1 98 ? 5.108 -5.920 13.356 1.00 82.00 98 ALA A C 1
ATOM 794 O O . ALA A 1 98 ? 6.156 -6.527 13.567 1.00 82.00 98 ALA A O 1
ATOM 795 N N . GLY A 1 99 ? 3.937 -6.242 13.922 1.00 75.00 99 GLY A N 1
ATOM 796 C CA . GLY A 1 99 ? 3.781 -7.238 14.986 1.00 75.00 99 GLY A CA 1
ATOM 797 C C . GLY A 1 99 ? 4.934 -7.203 16.000 1.00 75.00 99 GLY A C 1
ATOM 798 O O . GLY A 1 99 ? 5.498 -6.145 16.295 1.00 75.00 99 GLY A O 1
ATOM 799 N N . ASP A 1 100 ? 5.355 -8.384 16.447 1.00 67.81 100 ASP A N 1
ATOM 800 C CA . ASP A 1 100 ? 6.450 -8.524 17.422 1.00 67.81 100 ASP A CA 1
ATOM 801 C C . ASP A 1 100 ? 7.848 -8.494 16.789 1.00 67.81 100 ASP A C 1
ATOM 803 O O . ASP A 1 100 ? 8.854 -8.270 17.457 1.00 67.81 100 ASP A O 1
ATOM 807 N N . THR A 1 101 ? 7.932 -8.717 15.478 1.00 66.31 101 THR A N 1
ATOM 808 C CA . THR A 1 101 ? 9.205 -8.973 14.776 1.00 66.31 101 THR A CA 1
ATOM 809 C C . THR A 1 101 ? 9.632 -7.855 13.836 1.00 66.31 101 THR A C 1
ATOM 811 O O . THR A 1 101 ? 10.618 -7.984 13.115 1.00 66.31 101 THR A O 1
ATOM 814 N N . ASN A 1 102 ? 8.906 -6.738 13.850 1.00 75.69 102 ASN A N 1
ATOM 815 C CA . ASN A 1 102 ? 9.191 -5.549 13.056 1.00 75.69 102 ASN A CA 1
ATOM 816 C C . ASN A 1 102 ? 9.328 -5.822 11.540 1.00 75.69 102 ASN A C 1
ATOM 818 O O . ASN A 1 102 ? 10.195 -5.288 10.851 1.00 75.69 102 ASN A O 1
ATOM 822 N N . TRP A 1 103 ? 8.472 -6.688 11.008 1.00 77.19 103 TRP A N 1
ATOM 823 C CA . TRP A 1 103 ? 8.589 -7.226 9.652 1.00 77.19 1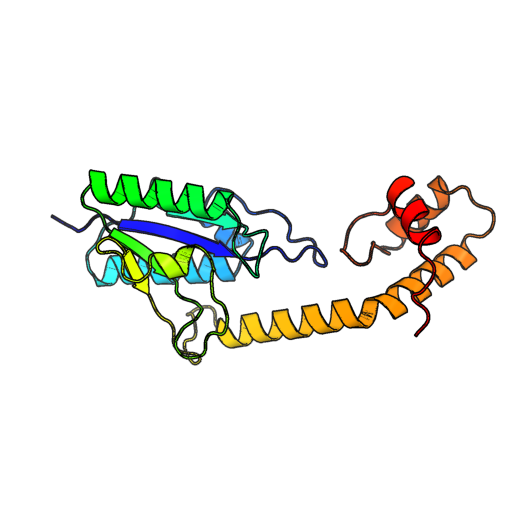03 TRP A CA 1
ATOM 824 C C . TRP A 1 103 ? 8.184 -6.209 8.585 1.00 77.19 103 TRP A C 1
ATOM 826 O O . TRP A 1 103 ? 8.793 -6.193 7.508 1.00 77.19 103 TRP A O 1
ATOM 836 N N . ARG A 1 104 ? 7.202 -5.344 8.879 1.00 82.50 104 ARG A N 1
ATOM 837 C CA . ARG A 1 104 ? 6.801 -4.236 8.007 1.00 82.50 104 ARG A CA 1
ATOM 838 C C . ARG A 1 104 ? 6.144 -3.082 8.785 1.00 82.50 104 ARG A C 1
ATOM 840 O O . ARG A 1 104 ? 4.929 -3.046 8.954 1.00 82.50 104 ARG A O 1
ATOM 847 N N . ARG A 1 105 ? 6.945 -2.104 9.224 1.00 83.69 105 ARG A N 1
ATOM 848 C CA . ARG A 1 105 ? 6.457 -0.860 9.858 1.00 83.69 105 ARG A CA 1
ATOM 849 C C . ARG A 1 105 ? 6.032 0.191 8.839 1.00 83.69 105 ARG A C 1
ATOM 851 O O . ARG A 1 105 ? 6.608 0.281 7.760 1.00 83.69 105 ARG A O 1
ATOM 858 N N . HIS A 1 106 ? 5.092 1.044 9.242 1.00 85.94 106 HIS A N 1
ATOM 859 C CA . HIS A 1 106 ? 4.811 2.302 8.558 1.00 85.94 106 HIS A CA 1
ATOM 860 C C . HIS A 1 106 ? 5.323 3.480 9.393 1.00 85.94 106 HIS A C 1
ATOM 862 O O . HIS A 1 106 ? 4.815 3.736 10.486 1.00 85.94 106 HIS A O 1
ATOM 868 N N . GLY A 1 107 ? 6.308 4.220 8.875 1.00 79.75 107 GLY A N 1
ATOM 869 C CA . GLY A 1 107 ? 6.999 5.278 9.629 1.00 79.75 107 GLY A CA 1
ATOM 870 C C . GLY A 1 107 ? 6.092 6.402 10.148 1.00 79.75 107 GLY A C 1
ATOM 871 O O . GLY A 1 107 ? 6.354 6.953 11.219 1.00 79.75 107 GLY A O 1
ATOM 872 N N . ALA A 1 108 ? 5.013 6.721 9.424 1.00 80.94 108 ALA A N 1
ATOM 873 C CA . ALA A 1 108 ? 4.020 7.701 9.871 1.00 80.94 108 ALA A CA 1
ATOM 874 C C . ALA A 1 108 ? 3.041 7.132 10.916 1.00 80.94 108 ALA A C 1
ATOM 876 O O . ALA A 1 108 ? 2.848 7.746 11.959 1.00 80.94 108 ALA A O 1
ATOM 877 N N . LEU A 1 109 ? 2.468 5.943 10.683 1.00 86.19 109 LEU A N 1
ATOM 878 C CA . LEU A 1 109 ? 1.395 5.394 11.523 1.00 86.19 109 LEU A CA 1
ATOM 879 C C . LEU A 1 109 ? 1.904 4.941 12.893 1.00 86.19 109 LEU A C 1
ATOM 881 O O . LEU A 1 109 ? 1.200 5.103 13.884 1.00 86.19 109 LEU A O 1
ATOM 885 N N . VAL A 1 110 ? 3.146 4.445 12.970 1.00 85.00 110 VAL A N 1
ATOM 886 C CA . VAL A 1 110 ? 3.740 3.948 14.226 1.00 85.00 110 VAL A CA 1
ATOM 887 C C . VAL A 1 110 ? 3.745 4.998 15.340 1.00 85.00 110 VAL A C 1
ATOM 889 O O . VAL A 1 110 ? 3.665 4.658 16.515 1.00 85.00 110 VAL A O 1
ATOM 892 N N . ARG A 1 111 ? 3.791 6.287 14.982 1.00 86.00 111 ARG A N 1
ATOM 893 C CA . ARG A 1 111 ? 3.779 7.406 15.936 1.00 86.00 111 ARG A CA 1
ATOM 894 C C . ARG A 1 111 ? 2.434 7.573 16.644 1.00 86.00 111 ARG A C 1
ATOM 896 O O . ARG A 1 111 ? 2.367 8.267 17.650 1.00 86.00 111 ARG A O 1
ATOM 903 N N . HIS A 1 112 ? 1.386 6.952 16.114 1.00 87.69 112 HIS A N 1
ATOM 904 C CA . HIS A 1 112 ? 0.011 7.092 16.579 1.00 87.69 112 HIS A CA 1
ATOM 905 C C . HIS A 1 112 ? -0.558 5.797 17.158 1.00 87.69 112 HIS A C 1
ATOM 907 O O . HIS A 1 112 ? -1.726 5.763 17.520 1.00 87.69 112 HIS A O 1
ATOM 913 N N . TYR A 1 113 ? 0.242 4.734 17.260 1.00 87.81 113 TYR A N 1
ATOM 914 C CA . TYR A 1 113 ? -0.208 3.449 17.799 1.00 87.81 113 TYR A CA 1
ATOM 915 C C . TYR A 1 113 ? -0.708 3.535 19.244 1.00 87.81 113 TYR A C 1
ATOM 917 O O . TYR A 1 113 ? -1.637 2.821 19.595 1.00 87.81 113 TYR A O 1
ATOM 925 N N . GLU A 1 114 ? -0.138 4.441 20.039 1.00 88.38 114 GLU A N 1
ATOM 926 C CA . GLU A 1 114 ? -0.525 4.681 21.438 1.00 88.38 114 GLU A CA 1
ATOM 927 C C . GLU A 1 114 ? -1.494 5.869 21.588 1.00 88.38 114 GLU A C 1
ATOM 929 O O . GLU A 1 114 ? -1.743 6.353 22.692 1.00 88.38 114 GLU A O 1
ATOM 934 N N . HIS A 1 115 ? -2.007 6.408 20.478 1.00 90.50 115 HIS A N 1
ATOM 935 C CA . HIS A 1 115 ? -2.948 7.520 20.528 1.00 90.50 115 HIS A CA 1
ATOM 936 C C . HIS A 1 115 ? -4.305 7.046 21.088 1.00 90.50 115 HIS A C 1
ATOM 938 O O . HIS A 1 115 ? -4.776 5.993 20.664 1.00 90.50 115 HIS A O 1
ATOM 944 N N . PRO A 1 116 ? -4.992 7.810 21.964 1.00 90.81 116 PRO A N 1
ATOM 945 C CA . PRO A 1 116 ? -6.223 7.352 22.624 1.00 90.81 116 PRO A CA 1
ATOM 946 C C . PRO A 1 116 ? -7.362 6.948 21.679 1.00 90.81 116 PRO A C 1
ATOM 948 O O . PRO A 1 116 ? -8.169 6.087 22.012 1.00 90.81 116 PRO A O 1
ATOM 951 N N . CYS A 1 117 ? -7.429 7.569 20.500 1.00 91.88 117 CYS A N 1
ATOM 952 C CA . CYS A 1 117 ? -8.423 7.247 19.475 1.00 91.88 117 CYS A CA 1
ATOM 953 C C . CYS A 1 117 ? -7.989 6.114 18.533 1.00 91.88 117 CYS A C 1
ATOM 955 O O . CYS A 1 117 ? -8.730 5.802 17.609 1.00 91.88 117 CYS A O 1
ATOM 957 N N . CYS A 1 118 ? -6.809 5.513 18.701 1.00 94.06 118 CYS A N 1
ATOM 958 C CA . CYS A 1 118 ? -6.314 4.464 17.813 1.00 94.06 118 CYS A CA 1
ATOM 959 C C . CYS A 1 118 ? -6.564 3.076 18.398 1.00 94.06 118 CYS A C 1
ATOM 961 O O . CYS A 1 118 ? -6.136 2.757 19.502 1.00 94.06 118 CYS A O 1
ATOM 963 N N . ASP A 1 119 ? -7.214 2.230 17.607 1.00 94.69 119 ASP A N 1
ATOM 964 C CA . ASP A 1 119 ? -7.388 0.811 17.880 1.00 94.69 119 ASP A CA 1
ATOM 965 C C . ASP A 1 119 ? -6.392 0.027 17.014 1.00 94.69 119 ASP A C 1
ATOM 967 O O . ASP A 1 119 ? -6.589 -0.179 15.809 1.00 94.69 119 ASP A O 1
ATOM 971 N N . ARG A 1 120 ? -5.250 -0.317 17.617 1.00 93.06 120 ARG A N 1
ATOM 972 C CA . ARG A 1 120 ? -4.156 -1.023 16.945 1.00 93.06 120 ARG A CA 1
ATOM 973 C C . ARG A 1 120 ? -4.453 -2.517 16.890 1.00 93.06 120 ARG A C 1
ATOM 975 O O . ARG A 1 120 ? -4.458 -3.200 17.909 1.00 93.06 120 ARG A O 1
ATOM 982 N N . ILE A 1 121 ? -4.572 -3.041 15.676 1.00 92.00 121 ILE A N 1
ATOM 983 C CA . ILE A 1 121 ? -4.748 -4.468 15.414 1.00 92.00 121 ILE A CA 1
ATOM 984 C C . ILE A 1 121 ? -3.383 -5.055 15.064 1.00 92.00 121 ILE A C 1
ATOM 986 O O . ILE A 1 121 ? -2.845 -4.817 13.980 1.00 92.00 121 ILE A O 1
ATOM 990 N N . THR A 1 122 ? -2.803 -5.795 16.003 1.00 88.44 122 THR A N 1
ATOM 991 C CA . THR A 1 122 ? -1.539 -6.508 15.810 1.00 88.44 122 THR A CA 1
ATOM 992 C C . THR A 1 122 ? -1.771 -7.884 15.200 1.00 88.44 122 THR A C 1
ATOM 994 O O . THR A 1 122 ? -2.837 -8.483 15.340 1.00 88.44 122 THR A O 1
ATOM 997 N N . LEU A 1 123 ? -0.746 -8.382 14.513 1.00 84.25 123 LEU A N 1
ATOM 998 C CA . LEU A 1 123 ? -0.743 -9.696 13.883 1.00 84.25 123 LEU A CA 1
ATOM 999 C C . LEU A 1 123 ? 0.426 -10.524 14.400 1.00 84.25 123 LEU A C 1
ATOM 1001 O O . LEU A 1 123 ? 1.549 -10.015 14.516 1.00 84.25 123 LEU A O 1
ATOM 1005 N N . SER A 1 124 ? 0.177 -11.811 14.619 1.00 81.31 124 SER A N 1
ATOM 1006 C CA . SER A 1 124 ? 1.237 -12.797 14.795 1.00 81.31 124 SER A CA 1
ATOM 1007 C C . SER A 1 124 ? 1.778 -13.258 13.434 1.00 81.31 124 SER A C 1
ATOM 1009 O O . SER A 1 124 ? 1.130 -13.114 12.394 1.00 81.31 124 SER A O 1
ATOM 1011 N N . GLN A 1 125 ? 2.998 -13.803 13.417 1.00 81.62 125 GLN A N 1
ATOM 1012 C CA . GLN A 1 125 ? 3.624 -14.279 12.176 1.00 81.62 125 GLN A CA 1
ATOM 1013 C C . GLN A 1 125 ? 2.924 -15.499 11.576 1.00 81.62 125 GLN A C 1
ATOM 1015 O O . GLN A 1 125 ? 3.033 -15.726 10.375 1.00 81.62 125 GLN A O 1
ATOM 1020 N N . ASP A 1 126 ? 2.241 -16.291 12.394 1.00 84.06 126 ASP A N 1
ATOM 1021 C CA . ASP A 1 126 ? 1.523 -17.503 12.014 1.00 84.06 126 ASP A CA 1
ATOM 1022 C C . ASP A 1 126 ? 0.061 -17.236 11.623 1.00 84.06 126 ASP A C 1
ATOM 1024 O O . ASP A 1 126 ? -0.608 -18.149 11.145 1.00 84.06 126 ASP A O 1
ATOM 1028 N N . GLU A 1 127 ? -0.434 -15.996 11.745 1.00 85.19 127 GLU A N 1
ATOM 1029 C CA . GLU A 1 127 ? -1.813 -15.670 11.376 1.00 85.19 127 GLU A CA 1
ATOM 1030 C C . GLU A 1 127 ? -2.049 -15.883 9.866 1.00 85.19 127 GLU A C 1
ATOM 1032 O O . GLU A 1 127 ? -1.328 -15.362 9.007 1.00 85.19 127 GLU A O 1
ATOM 1037 N N . VAL A 1 128 ? -3.086 -16.660 9.534 1.00 85.19 128 VAL A N 1
ATOM 1038 C CA . VAL A 1 128 ? -3.501 -16.953 8.155 1.00 85.19 128 VAL A CA 1
ATOM 1039 C C . VAL A 1 128 ? -4.915 -16.436 7.928 1.00 85.19 128 VAL A C 1
ATOM 1041 O O . VAL A 1 128 ? -5.851 -16.753 8.660 1.00 85.19 128 VAL A O 1
ATOM 1044 N N . HIS A 1 129 ? -5.076 -15.637 6.881 1.00 85.38 129 HIS A N 1
ATOM 1045 C CA . HIS A 1 129 ? -6.365 -15.163 6.408 1.00 85.38 129 HIS A CA 1
ATOM 1046 C C . HIS A 1 129 ? -7.218 -16.317 5.855 1.00 85.38 129 HIS A C 1
ATOM 1048 O O . HIS A 1 129 ? -6.660 -17.256 5.288 1.00 85.38 129 HIS A O 1
ATOM 1054 N N . PRO A 1 130 ? -8.562 -16.238 5.894 1.00 83.88 130 PRO A N 1
ATOM 1055 C CA . PRO A 1 130 ? -9.429 -17.249 5.283 1.00 83.88 130 PRO A CA 1
ATOM 1056 C C . PRO A 1 130 ? -9.178 -17.531 3.791 1.00 83.88 130 PRO A C 1
ATOM 1058 O O . PRO A 1 130 ? -9.490 -18.620 3.324 1.00 83.88 130 PRO A O 1
ATOM 1061 N N . ASP A 1 131 ? -8.594 -16.591 3.041 1.00 81.81 131 ASP A N 1
ATOM 1062 C CA . ASP A 1 131 ? -8.188 -16.800 1.637 1.00 81.81 131 ASP A CA 1
ATOM 1063 C C . ASP A 1 131 ? -6.811 -17.490 1.481 1.00 81.81 131 ASP A C 1
ATOM 1065 O O . ASP A 1 131 ? -6.260 -17.564 0.380 1.00 81.81 131 ASP A O 1
ATOM 1069 N N . GLY A 1 132 ? -6.238 -17.972 2.587 1.00 85.56 132 GLY A N 1
ATOM 1070 C CA . GLY A 1 132 ? -4.963 -18.681 2.651 1.00 85.56 132 GLY A CA 1
ATOM 1071 C C . GLY A 1 132 ? -3.728 -17.780 2.698 1.00 85.56 132 GLY A C 1
ATOM 1072 O O . GLY A 1 132 ? -2.607 -18.288 2.654 1.00 85.56 132 GLY A O 1
ATOM 1073 N N . ILE A 1 133 ? -3.876 -16.451 2.765 1.00 86.56 133 ILE A N 1
ATOM 1074 C CA . ILE A 1 133 ? -2.723 -15.551 2.902 1.00 86.56 133 ILE A CA 1
ATOM 1075 C C . ILE A 1 133 ? -2.200 -15.559 4.329 1.00 86.56 133 ILE A C 1
ATOM 1077 O O . ILE A 1 133 ? -2.879 -15.115 5.246 1.00 86.56 133 ILE A O 1
ATOM 1081 N N . ASN A 1 134 ? -0.928 -15.905 4.483 1.00 90.00 134 ASN A N 1
ATOM 1082 C CA . ASN A 1 134 ? -0.128 -15.454 5.610 1.00 90.00 134 ASN A CA 1
ATOM 1083 C C . ASN A 1 134 ? 0.604 -14.159 5.202 1.00 90.00 134 ASN A C 1
ATOM 1085 O O . ASN A 1 134 ? 1.423 -14.207 4.271 1.00 90.00 134 ASN A O 1
ATOM 1089 N N . PRO A 1 135 ? 0.326 -12.993 5.819 1.00 89.62 135 PRO A N 1
ATOM 1090 C CA . PRO A 1 135 ? 0.942 -11.753 5.367 1.00 89.62 135 PRO A CA 1
ATOM 1091 C C . PRO A 1 135 ? 2.466 -11.766 5.547 1.00 89.62 135 PRO A C 1
ATOM 1093 O O . PRO A 1 135 ? 3.167 -11.111 4.775 1.00 89.62 135 PRO A O 1
ATOM 1096 N N . TYR A 1 136 ? 2.999 -12.505 6.530 1.00 88.94 136 TYR A N 1
ATOM 1097 C CA . TYR A 1 136 ? 4.440 -12.559 6.798 1.00 88.94 136 TYR A CA 1
ATOM 1098 C C . TYR A 1 136 ? 5.178 -13.239 5.655 1.00 88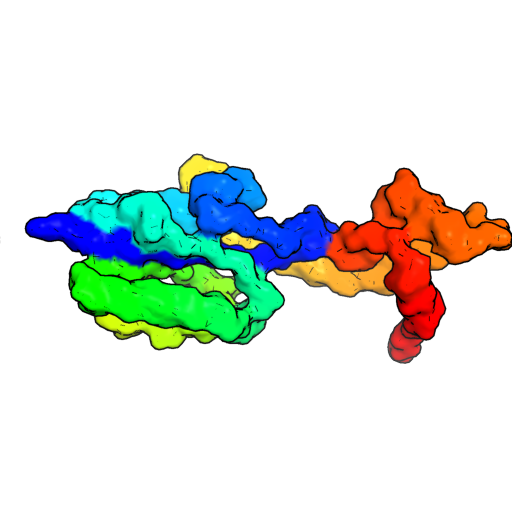.94 136 TYR A C 1
ATOM 1100 O O . TYR A 1 136 ? 6.041 -12.626 5.021 1.00 88.94 136 TYR A O 1
ATOM 1108 N N . ALA A 1 137 ? 4.752 -14.449 5.300 1.00 90.25 137 ALA A N 1
ATOM 1109 C CA . ALA A 1 137 ? 5.247 -15.166 4.134 1.00 90.25 137 ALA A CA 1
ATOM 1110 C C . ALA A 1 137 ? 5.036 -14.357 2.842 1.00 90.25 137 ALA A C 1
ATOM 1112 O O . ALA A 1 137 ? 5.910 -14.317 1.975 1.00 90.25 137 ALA A O 1
ATOM 1113 N N . HIS A 1 138 ? 3.900 -13.659 2.721 1.00 91.00 138 HIS A N 1
ATOM 1114 C CA . HIS A 1 138 ? 3.622 -12.795 1.577 1.00 91.00 138 HIS A CA 1
ATOM 1115 C C . HIS A 1 138 ? 4.642 -11.654 1.437 1.00 91.00 138 HIS A C 1
ATOM 1117 O O . HIS A 1 138 ? 5.155 -11.425 0.340 1.00 91.00 138 HIS A O 1
ATOM 1123 N N . PHE A 1 139 ? 4.964 -10.943 2.522 1.00 90.19 139 PHE A N 1
ATOM 1124 C CA . PHE A 1 139 ? 5.933 -9.848 2.479 1.00 90.19 139 PHE A CA 1
ATOM 1125 C C . PHE A 1 139 ? 7.375 -10.332 2.330 1.00 90.19 139 PHE A C 1
ATOM 1127 O O . PHE A 1 139 ? 8.135 -9.679 1.615 1.00 90.19 139 PHE A O 1
ATOM 1134 N N . GLN A 1 140 ? 7.743 -11.468 2.932 1.00 89.62 140 GLN A N 1
ATOM 1135 C CA . GLN A 1 140 ? 9.060 -12.080 2.721 1.00 89.62 140 GLN A CA 1
ATOM 1136 C C . GLN A 1 140 ? 9.278 -12.425 1.247 1.00 89.62 140 GLN A C 1
ATOM 1138 O O . GLN A 1 140 ? 10.256 -11.981 0.652 1.00 89.62 140 GLN A O 1
ATOM 1143 N N . LYS A 1 141 ? 8.300 -13.076 0.608 1.00 91.62 141 LYS A N 1
ATOM 1144 C CA . LYS A 1 141 ? 8.367 -13.390 -0.824 1.00 91.62 141 LYS A CA 1
ATOM 1145 C C . LYS A 1 141 ? 8.546 -12.142 -1.694 1.00 91.62 141 LYS A C 1
ATOM 1147 O O . LYS A 1 141 ? 9.321 -12.153 -2.647 1.00 91.62 141 LYS A O 1
ATOM 1152 N N . TRP A 1 142 ? 7.848 -11.047 -1.385 1.00 90.88 142 TRP A N 1
ATOM 1153 C CA . TRP A 1 142 ? 8.030 -9.785 -2.113 1.00 90.88 142 TRP A CA 1
ATOM 1154 C C . TRP A 1 142 ? 9.405 -9.153 -1.887 1.00 90.88 142 TRP A C 1
ATOM 1156 O O . TRP A 1 142 ? 9.952 -8.554 -2.818 1.00 90.88 142 TRP A O 1
ATOM 1166 N N . ARG A 1 143 ? 9.965 -9.272 -0.678 1.00 88.62 143 ARG A N 1
ATOM 1167 C CA . ARG A 1 143 ? 11.319 -8.804 -0.362 1.00 88.62 143 ARG A CA 1
ATOM 1168 C C . ARG A 1 143 ? 12.352 -9.570 -1.185 1.00 88.62 143 ARG A C 1
ATOM 1170 O O . ARG A 1 143 ? 13.096 -8.933 -1.923 1.00 88.62 143 ARG A O 1
ATOM 1177 N N . GLU A 1 144 ? 12.294 -10.899 -1.174 1.00 90.25 144 GLU A N 1
ATOM 1178 C CA . GLU A 1 144 ? 13.161 -11.773 -1.980 1.00 90.25 144 GLU A CA 1
ATOM 1179 C C . GLU A 1 144 ? 13.081 -11.434 -3.475 1.00 90.25 144 GLU A C 1
ATOM 1181 O O . GLU A 1 144 ? 14.097 -11.280 -4.150 1.00 90.25 144 GLU A O 1
ATOM 1186 N N . GLN A 1 145 ? 11.870 -11.244 -4.007 1.00 90.19 145 GLN A N 1
ATOM 1187 C CA . GLN A 1 145 ? 11.685 -10.862 -5.409 1.00 90.19 145 GLN A CA 1
ATOM 1188 C C . GLN A 1 145 ? 12.247 -9.471 -5.727 1.00 90.19 145 GLN A C 1
ATOM 1190 O O . GLN A 1 145 ? 12.799 -9.255 -6.806 1.00 90.19 145 GLN A O 1
ATOM 1195 N N . THR A 1 146 ? 12.119 -8.521 -4.801 1.00 86.44 146 THR A N 1
ATOM 1196 C CA . THR A 1 146 ? 12.655 -7.163 -4.967 1.00 86.44 146 THR A CA 1
ATOM 1197 C C . THR A 1 146 ? 14.182 -7.163 -4.923 1.00 86.44 146 THR A C 1
ATOM 1199 O O . THR A 1 146 ? 14.818 -6.477 -5.729 1.00 86.44 146 THR A O 1
ATOM 1202 N N . GLU A 1 147 ? 14.778 -7.957 -4.036 1.00 86.94 147 GLU A N 1
ATOM 1203 C CA . GLU A 1 147 ? 16.224 -8.176 -3.959 1.00 86.94 147 GLU A CA 1
ATOM 1204 C C . GLU A 1 147 ? 16.747 -8.839 -5.236 1.00 86.94 147 GLU A C 1
ATOM 1206 O O . GLU A 1 147 ? 17.672 -8.315 -5.857 1.00 86.94 147 GLU A O 1
ATOM 1211 N N . ALA A 1 148 ? 16.093 -9.907 -5.702 1.00 85.88 148 ALA A N 1
ATOM 1212 C CA . ALA A 1 148 ? 16.430 -10.577 -6.956 1.00 85.88 148 ALA A CA 1
ATOM 1213 C C . ALA A 1 148 ? 16.326 -9.629 -8.162 1.00 85.88 148 ALA A C 1
ATOM 1215 O O . ALA A 1 148 ? 17.237 -9.572 -8.991 1.00 85.88 148 ALA A O 1
ATOM 1216 N N . ASN A 1 149 ? 15.259 -8.825 -8.245 1.00 84.31 149 ASN A N 1
ATOM 1217 C CA . ASN A 1 149 ? 15.123 -7.821 -9.297 1.00 84.31 149 ASN A CA 1
ATOM 1218 C C . ASN A 1 149 ? 16.260 -6.790 -9.228 1.00 84.31 149 ASN A C 1
ATOM 1220 O O . ASN A 1 149 ? 16.846 -6.451 -10.254 1.00 84.31 149 ASN A O 1
ATOM 1224 N N . THR A 1 150 ? 16.608 -6.314 -8.031 1.00 82.69 150 THR A N 1
ATOM 1225 C CA . THR A 1 150 ? 17.691 -5.340 -7.831 1.00 82.69 150 THR A CA 1
ATOM 1226 C C . THR A 1 150 ? 19.048 -5.912 -8.241 1.00 82.69 150 THR A C 1
ATOM 1228 O O . THR A 1 150 ? 19.785 -5.256 -8.981 1.00 82.69 150 THR A O 1
ATOM 1231 N N . ALA A 1 151 ? 19.351 -7.146 -7.834 1.00 81.44 151 ALA A N 1
ATOM 1232 C CA . ALA A 1 151 ? 20.570 -7.856 -8.213 1.00 81.44 151 ALA A CA 1
ATOM 1233 C C . ALA A 1 151 ? 20.660 -8.084 -9.734 1.00 81.44 151 ALA A C 1
ATOM 1235 O O . ALA A 1 151 ? 21.719 -7.893 -10.332 1.00 81.44 151 ALA A O 1
ATOM 1236 N N . GLY A 1 152 ? 19.532 -8.380 -10.389 1.00 82.88 152 GLY A N 1
ATOM 1237 C CA . GLY A 1 152 ? 19.438 -8.601 -11.836 1.00 82.88 152 GLY A CA 1
ATOM 1238 C C . GLY A 1 152 ? 19.582 -7.347 -12.709 1.00 82.88 152 GLY A C 1
ATOM 1239 O O . GLY A 1 152 ? 19.419 -7.429 -13.927 1.00 82.88 152 GLY A O 1
ATOM 1240 N N . LYS A 1 153 ? 19.872 -6.166 -12.142 1.00 84.44 153 LYS A N 1
ATOM 1241 C CA . LYS A 1 153 ? 19.993 -4.909 -12.906 1.00 84.44 153 LYS A CA 1
ATOM 1242 C C . LYS A 1 153 ? 21.101 -4.960 -13.964 1.00 84.44 153 LYS A C 1
ATOM 1244 O O . LYS A 1 153 ? 20.913 -4.448 -15.070 1.00 84.44 153 LYS A O 1
ATOM 1249 N N . SER A 1 154 ? 22.234 -5.581 -13.642 1.00 83.81 154 SER A N 1
ATOM 1250 C CA . SER A 1 154 ? 23.356 -5.742 -14.576 1.00 83.81 154 SER A CA 1
ATOM 1251 C C . SER A 1 154 ? 22.989 -6.673 -15.730 1.00 83.81 154 SER A C 1
ATOM 1253 O O . SER A 1 154 ? 23.152 -6.303 -16.892 1.00 83.81 154 SER A O 1
ATOM 1255 N N . ASP A 1 155 ? 22.385 -7.821 -15.426 1.00 86.38 155 ASP A N 1
ATOM 1256 C CA . ASP A 1 155 ? 21.953 -8.795 -16.435 1.00 86.38 155 ASP A CA 1
ATOM 1257 C C . ASP A 1 155 ? 20.846 -8.228 -17.326 1.00 86.38 155 ASP A C 1
ATOM 1259 O O . ASP A 1 155 ? 20.852 -8.40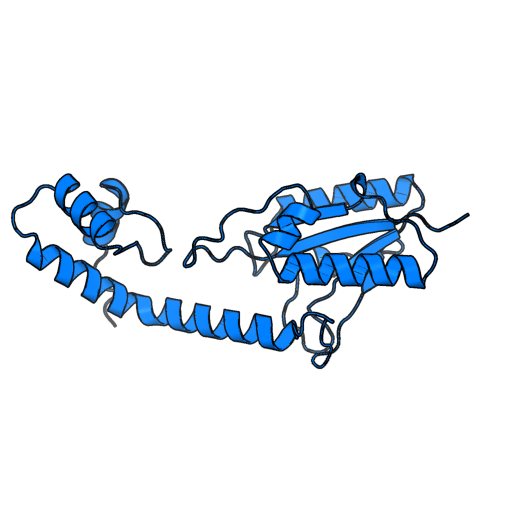9 -18.546 1.00 86.38 155 ASP A O 1
ATOM 1263 N N . HIS A 1 156 ? 19.930 -7.449 -16.742 1.00 88.56 156 HIS A N 1
ATOM 1264 C CA . HIS A 1 156 ? 18.938 -6.696 -17.497 1.00 88.56 156 HIS A CA 1
ATOM 1265 C C . HIS A 1 156 ? 19.613 -5.779 -18.520 1.00 88.56 156 HIS A C 1
ATOM 1267 O O . HIS A 1 156 ? 19.208 -5.765 -19.682 1.00 88.56 156 HIS A O 1
ATOM 1273 N N . ARG A 1 157 ? 20.641 -5.021 -18.113 1.00 90.50 157 ARG A N 1
ATOM 1274 C CA . ARG A 1 157 ? 21.368 -4.131 -19.025 1.00 90.50 157 ARG A CA 1
ATOM 1275 C C . ARG A 1 157 ? 22.003 -4.916 -20.171 1.00 90.50 157 ARG A C 1
ATOM 1277 O O . ARG A 1 157 ? 21.815 -4.525 -21.320 1.00 90.50 157 ARG A O 1
ATOM 1284 N N . VAL A 1 158 ? 22.700 -6.012 -19.866 1.00 89.75 158 VAL A N 1
ATOM 1285 C CA . VAL A 1 158 ? 23.330 -6.884 -20.873 1.00 89.75 158 VAL A CA 1
ATOM 1286 C C . VAL A 1 158 ? 22.295 -7.381 -21.881 1.00 89.75 158 VAL A C 1
ATOM 1288 O O . VAL A 1 158 ? 22.493 -7.239 -23.084 1.00 89.75 158 VAL A O 1
ATOM 1291 N N . ARG A 1 159 ? 21.146 -7.874 -21.406 1.00 91.69 159 ARG A N 1
ATOM 1292 C CA . ARG A 1 159 ? 20.059 -8.364 -22.264 1.00 91.69 159 ARG A CA 1
ATOM 1293 C C . ARG A 1 159 ? 19.495 -7.284 -23.191 1.00 91.69 159 ARG A C 1
ATOM 1295 O O . ARG A 1 159 ? 19.251 -7.562 -24.361 1.00 91.69 159 ARG A O 1
ATOM 1302 N N . ILE A 1 160 ? 19.278 -6.066 -22.689 1.00 93.12 160 ILE A N 1
ATOM 1303 C CA . ILE A 1 160 ? 18.763 -4.962 -23.514 1.00 93.12 160 ILE A CA 1
ATOM 1304 C C . ILE A 1 160 ? 19.798 -4.537 -24.560 1.00 93.12 160 ILE A C 1
ATOM 1306 O O . ILE A 1 160 ? 19.433 -4.350 -25.716 1.00 93.12 160 ILE A O 1
ATOM 1310 N N . LEU A 1 161 ? 21.080 -4.431 -24.192 1.00 92.19 161 LEU A N 1
ATOM 1311 C CA . LEU A 1 161 ? 22.144 -4.102 -25.148 1.00 92.19 161 LEU A CA 1
ATOM 1312 C C . LEU A 1 161 ? 22.293 -5.180 -26.231 1.00 92.19 161 LEU A C 1
ATOM 1314 O O . LEU A 1 161 ? 22.401 -4.839 -27.405 1.00 92.19 161 LEU A O 1
ATOM 1318 N N . ALA A 1 162 ? 22.215 -6.463 -25.866 1.00 90.44 162 ALA A N 1
ATOM 1319 C CA . ALA A 1 162 ? 22.240 -7.566 -26.827 1.00 90.44 162 ALA A CA 1
ATOM 1320 C C . ALA A 1 162 ? 21.055 -7.507 -27.807 1.00 90.44 162 ALA A C 1
ATOM 1322 O O . ALA A 1 162 ? 21.243 -7.667 -29.010 1.00 90.44 162 ALA A O 1
ATOM 1323 N N . ALA A 1 163 ? 19.846 -7.220 -27.311 1.00 90.56 163 ALA A N 1
ATOM 1324 C CA . ALA A 1 163 ? 18.660 -7.062 -28.150 1.00 90.56 163 ALA A CA 1
ATOM 1325 C C . ALA A 1 163 ? 18.777 -5.860 -29.105 1.00 90.56 163 ALA A C 1
ATOM 1327 O O . ALA A 1 163 ? 18.365 -5.949 -30.256 1.00 90.56 163 ALA A O 1
ATOM 1328 N N . LEU A 1 164 ? 19.370 -4.753 -28.650 1.00 90.75 164 LEU A N 1
ATOM 1329 C CA . LEU A 1 164 ? 19.628 -3.583 -29.492 1.00 90.75 164 LEU A CA 1
ATOM 1330 C C . LEU A 1 164 ? 20.679 -3.854 -30.575 1.00 90.75 164 LEU A C 1
ATOM 1332 O O . LEU A 1 164 ? 20.543 -3.323 -31.672 1.00 90.75 164 LEU A O 1
ATOM 1336 N N . GLY A 1 165 ? 21.675 -4.702 -30.298 1.00 85.62 165 GLY A N 1
ATOM 1337 C CA . GLY A 1 165 ? 22.658 -5.140 -31.296 1.00 85.62 165 GLY A CA 1
ATOM 1338 C C . GLY A 1 165 ? 22.044 -5.939 -32.452 1.00 85.62 165 GLY A C 1
ATOM 1339 O O . GLY A 1 165 ? 22.553 -5.897 -33.562 1.00 85.62 165 GLY A O 1
ATOM 1340 N N . GLN A 1 166 ? 20.909 -6.613 -32.231 1.00 82.06 166 GLN A N 1
ATOM 1341 C CA . GLN A 1 166 ? 20.158 -7.289 -33.303 1.00 82.06 166 GLN A CA 1
ATOM 1342 C C . GLN A 1 166 ? 19.355 -6.317 -34.186 1.00 82.06 166 GLN A C 1
ATOM 1344 O O . GLN A 1 166 ? 18.881 -6.706 -35.248 1.00 82.06 166 GLN A O 1
ATOM 1349 N N . ALA A 1 167 ? 19.195 -5.064 -33.752 1.00 73.31 167 ALA A N 1
ATOM 1350 C CA . ALA A 1 167 ? 18.463 -4.009 -34.455 1.00 73.31 167 ALA A CA 1
ATOM 1351 C C . ALA A 1 167 ? 19.413 -2.931 -35.028 1.00 73.31 167 ALA A C 1
ATOM 1353 O O . ALA A 1 167 ? 19.052 -1.752 -35.104 1.00 73.31 167 ALA A O 1
ATOM 1354 N N . GLU A 1 168 ? 20.659 -3.302 -35.353 1.00 61.72 168 GLU A N 1
ATOM 1355 C CA . GLU A 1 168 ? 21.702 -2.364 -35.786 1.00 61.72 168 GLU A CA 1
ATOM 1356 C C . GLU A 1 168 ? 21.299 -1.543 -37.024 1.00 61.72 168 GLU A C 1
ATOM 1358 O O . GLU A 1 168 ? 20.754 -2.054 -37.999 1.00 61.72 168 GLU A O 1
ATOM 1363 N N . GLY A 1 169 ? 21.586 -0.236 -36.975 1.00 62.56 169 GLY A N 1
ATOM 1364 C CA . GLY A 1 169 ? 21.316 0.720 -38.056 1.00 62.56 169 GLY A CA 1
ATOM 1365 C C . GLY A 1 169 ? 19.961 1.431 -37.985 1.00 62.56 169 GLY A C 1
ATOM 1366 O O . GLY A 1 169 ? 19.742 2.394 -38.721 1.00 62.56 169 GLY A O 1
ATOM 1367 N N . GLU A 1 170 ? 19.059 1.033 -37.085 1.00 73.50 170 GLU A N 1
ATOM 1368 C CA . GLU A 1 170 ? 17.757 1.686 -36.976 1.00 73.50 170 GLU A CA 1
ATOM 1369 C C . GLU A 1 170 ? 17.769 2.915 -36.048 1.00 73.50 170 GLU A C 1
ATOM 1371 O O . GLU A 1 170 ? 18.431 2.955 -35.010 1.00 73.50 170 GLU A O 1
ATOM 1376 N N . SER A 1 171 ? 16.983 3.942 -36.395 1.00 87.38 171 SER A N 1
ATOM 1377 C CA . SER A 1 171 ? 16.793 5.124 -35.539 1.00 87.38 171 SER A CA 1
ATOM 1378 C C . SER A 1 171 ? 16.365 4.751 -34.107 1.00 87.38 171 SER A C 1
ATOM 1380 O O . SER A 1 171 ? 15.669 3.756 -33.898 1.00 87.38 171 SER A O 1
ATOM 1382 N N . VAL A 1 172 ? 16.662 5.610 -33.120 1.00 89.31 172 VAL A N 1
ATOM 1383 C CA . VAL A 1 172 ? 16.228 5.436 -31.710 1.00 89.31 172 VAL A CA 1
ATOM 1384 C C . VAL A 1 172 ? 14.728 5.129 -31.596 1.00 89.31 172 VAL A C 1
ATOM 1386 O O . VAL A 1 172 ? 14.313 4.324 -30.767 1.00 89.31 172 VAL A O 1
ATOM 1389 N N . ALA A 1 173 ? 13.895 5.745 -32.439 1.00 89.25 173 ALA A N 1
ATOM 1390 C CA . ALA A 1 173 ? 12.456 5.496 -32.443 1.00 89.25 173 ALA A CA 1
ATOM 1391 C C . ALA A 1 173 ? 12.106 4.055 -32.854 1.00 89.25 173 ALA A C 1
ATOM 1393 O O . ALA A 1 173 ? 11.149 3.484 -32.337 1.00 89.25 173 ALA A O 1
ATOM 1394 N N . SER A 1 174 ? 12.879 3.463 -33.762 1.00 89.00 174 SER A N 1
ATOM 1395 C CA . SER A 1 174 ? 12.697 2.076 -34.187 1.00 89.00 174 SER A CA 1
ATOM 1396 C C . SER A 1 174 ? 13.149 1.088 -33.122 1.00 89.00 174 SER A C 1
ATOM 1398 O O . SER A 1 174 ? 12.394 0.187 -32.776 1.00 89.00 174 SER A O 1
ATOM 1400 N N . GLN A 1 175 ? 14.293 1.349 -32.487 1.00 92.12 175 GLN A N 1
ATOM 1401 C CA . GLN A 1 175 ? 14.768 0.572 -31.342 1.00 92.12 175 GLN A CA 1
ATOM 1402 C C . GLN A 1 175 ? 13.739 0.543 -30.202 1.00 92.12 175 GLN A C 1
ATOM 1404 O O . GLN A 1 175 ? 13.456 -0.510 -29.637 1.00 92.12 175 GLN A O 1
ATOM 1409 N N . VAL A 1 176 ? 13.110 1.685 -29.896 1.00 93.56 176 VAL A N 1
ATOM 1410 C CA . VAL A 1 176 ? 12.013 1.759 -28.917 1.00 93.56 176 VAL A CA 1
ATOM 1411 C C . VAL A 1 176 ? 10.832 0.877 -29.326 1.00 93.56 176 VAL A C 1
ATOM 1413 O O . VAL A 1 176 ? 10.303 0.146 -28.486 1.00 93.56 176 VAL A O 1
ATOM 1416 N N . ARG A 1 177 ? 10.402 0.938 -30.595 1.00 91.56 177 ARG A N 1
ATOM 1417 C CA . ARG A 1 177 ? 9.309 0.091 -31.098 1.00 91.56 177 ARG A CA 1
ATOM 1418 C C . ARG A 1 177 ? 9.667 -1.386 -30.988 1.00 91.56 177 ARG A C 1
ATOM 1420 O O . ARG A 1 177 ? 8.856 -2.141 -30.468 1.00 91.56 177 ARG A O 1
ATOM 1427 N N . PHE A 1 178 ? 10.874 -1.767 -31.400 1.00 91.75 178 PHE A N 1
ATOM 1428 C CA . PHE A 1 178 ? 11.373 -3.135 -31.317 1.00 91.75 178 PHE A CA 1
ATOM 1429 C C . PHE A 1 178 ? 11.373 -3.651 -29.876 1.00 91.75 178 PHE A C 1
ATOM 1431 O O . PHE A 1 178 ? 10.744 -4.666 -29.590 1.00 91.75 178 PHE A O 1
ATOM 1438 N N . LEU A 1 179 ? 11.998 -2.926 -28.941 1.00 93.31 179 LEU A N 1
ATOM 1439 C CA . LEU A 1 179 ? 12.033 -3.330 -27.533 1.00 93.31 179 LEU A CA 1
ATOM 1440 C C . LEU A 1 179 ? 10.618 -3.484 -26.963 1.00 93.31 179 LEU A C 1
ATOM 1442 O O . LEU A 1 179 ? 10.309 -4.479 -26.308 1.00 93.31 179 LEU A O 1
ATOM 1446 N N . ASN A 1 180 ? 9.737 -2.520 -27.244 1.00 94.25 180 ASN A N 1
ATOM 1447 C CA . ASN A 1 180 ? 8.378 -2.552 -26.723 1.00 94.25 180 ASN A CA 1
ATOM 1448 C C . ASN A 1 180 ? 7.507 -3.654 -27.343 1.00 94.25 180 ASN A C 1
ATOM 1450 O O . ASN A 1 180 ? 6.677 -4.201 -26.612 1.00 94.25 180 ASN A O 1
ATOM 1454 N N . ALA A 1 181 ? 7.685 -3.964 -28.631 1.00 90.81 181 ALA A N 1
ATOM 1455 C CA . ALA A 1 181 ? 6.996 -5.049 -29.334 1.00 90.81 181 ALA A CA 1
ATOM 1456 C C . ALA A 1 181 ? 7.485 -6.428 -28.866 1.00 90.81 181 ALA A C 1
ATOM 1458 O O . ALA A 1 181 ? 6.680 -7.335 -28.684 1.00 90.81 181 ALA A O 1
ATOM 1459 N N . SER A 1 182 ? 8.778 -6.550 -28.562 1.00 89.38 182 SER A N 1
ATOM 1460 C CA . SER A 1 182 ? 9.405 -7.763 -28.018 1.00 89.38 182 SER A CA 1
ATOM 1461 C C . SER A 1 182 ? 9.153 -7.969 -26.516 1.00 89.38 182 SER A C 1
ATOM 1463 O O . SER A 1 182 ? 9.744 -8.853 -25.902 1.00 89.38 182 SER A O 1
ATOM 1465 N N . GLY A 1 183 ? 8.327 -7.129 -25.880 1.00 90.12 183 GLY A N 1
ATOM 1466 C CA . GLY A 1 183 ? 8.034 -7.209 -24.444 1.00 90.12 183 GLY A CA 1
ATOM 1467 C C . GLY A 1 183 ? 9.215 -6.857 -23.528 1.00 90.12 183 GLY A C 1
ATOM 1468 O O . GLY A 1 183 ? 9.115 -6.998 -22.308 1.00 90.12 183 GLY A O 1
ATOM 1469 N N . LEU A 1 184 ? 10.326 -6.361 -24.079 1.00 91.44 184 LEU A N 1
ATOM 1470 C CA . LEU A 1 184 ? 11.498 -5.937 -23.322 1.00 91.44 184 LEU A CA 1
ATOM 1471 C C . LEU A 1 184 ? 11.229 -4.557 -22.720 1.00 91.44 184 LEU A C 1
ATOM 1473 O O . LEU A 1 184 ? 11.330 -3.538 -23.394 1.00 91.44 184 LEU A O 1
ATOM 1477 N N . ARG A 1 185 ? 10.863 -4.518 -21.439 1.00 91.00 185 ARG A N 1
ATOM 1478 C CA . ARG A 1 185 ? 10.613 -3.282 -20.676 1.00 91.00 185 ARG A CA 1
ATOM 1479 C C . ARG A 1 185 ? 11.886 -2.749 -20.018 1.00 91.00 185 ARG A C 1
ATOM 1481 O O . ARG A 1 185 ? 12.911 -3.425 -20.018 1.00 91.00 185 ARG A O 1
ATOM 1488 N N . THR A 1 186 ? 11.824 -1.546 -19.447 1.00 90.69 186 THR A N 1
ATOM 1489 C CA . THR A 1 186 ? 12.888 -1.038 -18.567 1.00 90.69 186 THR A CA 1
ATOM 1490 C C . THR A 1 186 ? 13.021 -1.919 -17.320 1.00 90.69 186 THR A C 1
ATOM 1492 O O . THR A 1 186 ? 12.115 -2.679 -16.981 1.00 90.69 186 THR A O 1
ATOM 1495 N N . HIS A 1 187 ? 14.124 -1.784 -16.577 1.00 87.88 187 HIS A N 1
ATOM 1496 C CA . HIS A 1 187 ? 14.327 -2.514 -15.312 1.00 87.88 187 HIS A CA 1
ATOM 1497 C C . HIS A 1 187 ? 13.227 -2.238 -14.271 1.00 87.88 187 HIS A C 1
ATOM 1499 O O . HIS A 1 187 ? 12.881 -3.093 -13.466 1.00 87.88 187 HIS A O 1
ATOM 1505 N N . SER A 1 188 ? 12.612 -1.058 -14.348 1.00 84.00 188 SER A N 1
ATOM 1506 C CA . SER A 1 188 ? 11.460 -0.658 -13.538 1.00 84.00 188 SER A CA 1
ATOM 1507 C C . SER A 1 188 ? 10.098 -1.053 -14.125 1.00 84.00 188 SER A C 1
ATOM 1509 O O . SER A 1 188 ? 9.085 -0.583 -13.620 1.00 84.00 188 SER A O 1
ATOM 1511 N N . GLY A 1 189 ? 10.055 -1.860 -15.190 1.00 84.38 189 GLY A N 1
ATOM 1512 C CA . GLY A 1 189 ? 8.825 -2.358 -15.819 1.00 84.38 189 GLY A CA 1
ATOM 1513 C C . GLY A 1 189 ? 8.144 -1.397 -16.804 1.00 84.38 189 GLY A C 1
ATOM 1514 O O . GLY A 1 189 ? 7.129 -1.748 -17.404 1.00 84.38 189 GLY A O 1
ATOM 1515 N N . LYS A 1 190 ? 8.685 -0.192 -17.023 1.00 88.50 190 LYS A N 1
ATOM 1516 C CA . LYS A 1 190 ? 8.084 0.817 -17.912 1.00 88.50 190 LYS A CA 1
ATOM 1517 C C . LYS A 1 190 ? 8.318 0.488 -19.386 1.00 88.50 190 LYS A C 1
ATOM 1519 O O . LYS A 1 190 ? 9.288 -0.175 -19.752 1.00 88.50 190 LYS A O 1
ATOM 1524 N N . MET A 1 191 ? 7.457 1.022 -20.250 1.00 91.62 191 MET A N 1
ATOM 1525 C CA . MET A 1 191 ? 7.739 1.058 -21.685 1.00 91.62 191 MET A CA 1
ATOM 1526 C C . MET A 1 191 ? 8.955 1.938 -21.981 1.00 91.62 191 MET A C 1
ATOM 1528 O O . MET A 1 191 ? 9.208 2.946 -21.307 1.00 91.62 191 MET A O 1
ATOM 1532 N N . TRP A 1 192 ? 9.689 1.572 -23.025 1.00 94.56 192 TRP A N 1
ATOM 1533 C CA . TRP A 1 192 ? 10.741 2.421 -23.558 1.00 94.56 192 TRP A CA 1
ATOM 1534 C C . TRP A 1 192 ? 10.135 3.639 -24.246 1.00 94.56 192 TRP A C 1
ATOM 1536 O O . TRP A 1 192 ? 9.119 3.552 -24.935 1.00 94.56 192 TRP A O 1
ATOM 1546 N N . THR A 1 193 ? 10.788 4.774 -24.063 1.00 95.06 193 THR A N 1
ATOM 1547 C CA . THR A 1 193 ? 10.587 6.010 -24.807 1.00 95.06 193 THR A CA 1
ATOM 1548 C C . THR A 1 193 ? 11.940 6.437 -25.355 1.00 95.06 193 THR A C 1
ATOM 1550 O O . THR A 1 193 ? 12.986 6.037 -24.842 1.00 95.06 193 THR A O 1
ATOM 1553 N N . SER A 1 194 ? 11.956 7.293 -26.374 1.00 93.50 194 SER A N 1
ATOM 1554 C CA . SER A 1 194 ? 13.227 7.779 -26.920 1.00 93.50 194 SER A CA 1
ATOM 1555 C C . SER A 1 194 ? 14.073 8.504 -25.865 1.00 93.50 194 SER A C 1
ATOM 1557 O O . SER A 1 194 ? 15.297 8.473 -25.934 1.00 93.50 194 SER A O 1
ATOM 1559 N N . ASP A 1 195 ? 13.445 9.150 -24.878 1.00 93.25 195 ASP A N 1
ATOM 1560 C CA . ASP A 1 195 ? 14.156 9.812 -23.779 1.00 93.25 195 ASP A CA 1
ATOM 1561 C C . ASP A 1 195 ? 14.784 8.806 -22.802 1.00 93.25 195 ASP A C 1
ATOM 1563 O O . ASP A 1 195 ? 15.988 8.862 -22.539 1.00 93.25 195 ASP A O 1
ATOM 1567 N N . ASN A 1 196 ? 14.004 7.844 -22.294 1.00 93.44 196 ASN A N 1
ATOM 1568 C CA . ASN A 1 196 ? 14.529 6.892 -21.314 1.00 93.44 196 ASN A CA 1
ATOM 1569 C C . ASN A 1 196 ? 15.532 5.899 -21.933 1.00 93.44 196 ASN A C 1
ATOM 1571 O O . ASN A 1 196 ? 16.479 5.510 -21.248 1.00 93.44 196 ASN A O 1
ATOM 1575 N N . LEU A 1 197 ? 15.403 5.582 -23.228 1.00 93.56 197 LEU A N 1
ATOM 1576 C CA . LEU A 1 197 ? 16.369 4.763 -23.956 1.00 93.56 197 LEU A CA 1
ATOM 1577 C C . LEU A 1 197 ? 17.700 5.501 -24.117 1.00 93.56 197 LEU A C 1
ATOM 1579 O O . LEU A 1 197 ? 18.750 4.942 -23.815 1.00 93.56 197 LEU A O 1
ATOM 1583 N N . ARG A 1 198 ? 17.679 6.786 -24.495 1.00 91.81 198 ARG A N 1
ATOM 1584 C CA . ARG A 1 198 ? 18.908 7.597 -24.563 1.00 91.81 198 ARG A CA 1
ATOM 1585 C C . ARG A 1 198 ? 19.611 7.680 -23.214 1.00 91.81 198 ARG A C 1
ATOM 1587 O O . ARG A 1 198 ? 20.828 7.545 -23.157 1.00 91.81 198 ARG A O 1
ATOM 1594 N N . LYS A 1 199 ? 18.860 7.881 -22.128 1.00 91.38 199 LYS A N 1
ATOM 1595 C CA . LYS A 1 199 ? 19.423 7.887 -20.770 1.00 91.38 199 LYS A CA 1
ATOM 1596 C C . LYS A 1 199 ? 20.044 6.536 -20.425 1.00 91.38 199 LYS A C 1
ATOM 1598 O O . LYS A 1 199 ? 21.167 6.503 -19.944 1.00 91.38 199 LYS A O 1
ATOM 1603 N N . PHE A 1 200 ? 19.358 5.436 -20.726 1.00 91.00 200 PHE A N 1
ATOM 1604 C CA . PHE A 1 200 ? 19.886 4.090 -20.518 1.00 91.00 200 PHE A CA 1
ATOM 1605 C C . PHE A 1 200 ? 21.202 3.849 -21.272 1.00 91.00 200 PHE A C 1
ATOM 1607 O O . PHE A 1 200 ? 22.141 3.308 -20.690 1.00 91.00 200 PHE A O 1
ATOM 1614 N N . LEU A 1 201 ? 21.296 4.287 -22.529 1.00 89.44 201 LEU A N 1
ATOM 1615 C CA . LEU A 1 201 ? 22.506 4.140 -23.343 1.00 89.44 201 LEU A CA 1
ATOM 1616 C C . LEU A 1 201 ? 23.681 4.979 -22.815 1.00 89.44 201 LEU A C 1
ATOM 1618 O O . LEU A 1 201 ? 24.819 4.537 -22.906 1.00 89.44 201 LEU A O 1
ATOM 1622 N N . ARG A 1 202 ? 23.409 6.148 -22.219 1.00 87.38 202 ARG A N 1
ATOM 1623 C CA . ARG A 1 202 ? 24.432 7.047 -21.647 1.00 87.38 202 ARG A CA 1
ATOM 1624 C C . ARG A 1 202 ? 25.016 6.585 -20.314 1.00 87.38 202 ARG A C 1
ATOM 1626 O O . ARG A 1 202 ? 26.084 7.051 -19.941 1.00 87.38 202 ARG A O 1
ATOM 1633 N N . VAL A 1 203 ? 24.308 5.745 -19.562 1.00 77.56 203 VAL A N 1
ATOM 1634 C CA . VAL A 1 203 ? 24.810 5.242 -18.277 1.00 77.56 203 VAL A CA 1
ATOM 1635 C C . VAL A 1 203 ? 25.863 4.178 -18.565 1.00 77.56 203 VAL A C 1
ATOM 1637 O O . VAL A 1 203 ? 25.505 3.078 -18.975 1.00 77.56 203 VAL A O 1
ATOM 1640 N N . GLU A 1 204 ? 27.144 4.482 -18.367 1.00 59.78 204 GLU A N 1
ATOM 1641 C CA . GLU A 1 204 ? 28.192 3.457 -18.349 1.00 59.78 204 GLU A CA 1
ATOM 1642 C C . GLU A 1 204 ? 27.979 2.497 -17.166 1.00 59.78 204 GLU A C 1
ATOM 1644 O O . GLU A 1 204 ? 27.413 2.894 -16.138 1.00 59.78 204 GLU A O 1
ATOM 1649 N N . PRO A 1 205 ? 28.351 1.209 -17.294 1.00 55.50 205 PRO A N 1
ATOM 1650 C CA . PRO A 1 205 ? 28.326 0.310 -16.149 1.00 55.50 205 PRO A CA 1
ATOM 1651 C C . PRO A 1 205 ? 29.202 0.901 -15.040 1.00 55.50 205 PRO A C 1
ATOM 1653 O O . PRO A 1 205 ? 30.307 1.363 -15.306 1.00 55.50 205 PRO A O 1
ATOM 1656 N N . ALA A 1 206 ? 28.714 0.890 -13.798 1.00 46.41 206 ALA A N 1
ATOM 1657 C CA . ALA A 1 206 ? 29.574 1.182 -12.661 1.00 46.41 206 ALA A CA 1
ATOM 1658 C C . ALA A 1 206 ? 30.731 0.173 -12.690 1.00 46.41 206 ALA A C 1
ATOM 1660 O O . ALA A 1 206 ? 30.489 -1.035 -12.590 1.00 46.41 206 ALA A O 1
ATOM 1661 N N . SER A 1 207 ? 31.954 0.665 -12.897 1.00 38.38 207 SER A N 1
ATOM 1662 C CA . SER A 1 207 ? 33.174 -0.115 -12.716 1.00 38.38 207 SER A CA 1
ATOM 1663 C C . SER A 1 207 ? 33.113 -0.746 -11.327 1.00 38.38 207 SER A C 1
ATOM 1665 O O . SER A 1 207 ? 32.909 -0.035 -10.342 1.00 38.38 207 SER A O 1
ATOM 1667 N N . ARG A 1 208 ? 33.164 -2.080 -11.287 1.00 37.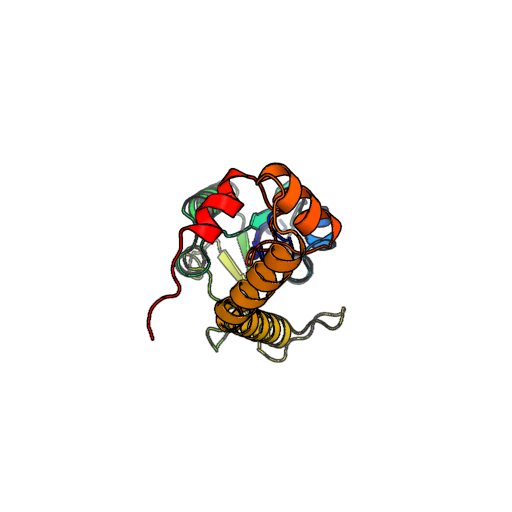56 208 ARG A N 1
ATOM 1668 C CA . ARG A 1 208 ? 33.242 -2.852 -10.043 1.00 37.56 208 ARG A CA 1
ATOM 1669 C C . ARG A 1 208 ? 34.511 -2.511 -9.278 1.00 37.56 208 ARG A C 1
ATOM 1671 O O . ARG A 1 208 ? 35.541 -2.292 -9.952 1.00 37.56 208 ARG A O 1
#

Foldseek 3Di:
DAAEEAEEFEDEAQLQVPRDDADFQLVRRVVVDVRSVVRVVVQVVVCVVSRHDYDSVRYGYDHFHDQPATDPVSLVVVVVSVVVCVVVVHAYEYEDPCAPPHQGDHNRCVVCCPPPRYDYDHDDQPDADPVGDRVSVVSVVVVVVVVVLVVCQVVLLVVLVVQVVVVPPDDLVVSLVSCVVVCSDHSSNHRDDSVVVVVSVPDDPDDD

pLDDT: mean 88.71, std 9.45, range [37.56, 98.31]

Radius of gyration: 21.59 Å; chains: 1; bounding box: 58×34×61 Å

Organism: NCBI:txid2306993